Protein AF-A0A4R4Y080-F1 (afdb_monomer)

Organism: NCBI:txid2530387

pLDDT: mean 78.9, std 22.97, range [30.34, 97.81]

Nearest PDB structures (foldseek):
  6ezs-assembly1_A  TM=3.849E-01  e=1.307E-02  Vibrio harveyi
  8fn9-assembly4_H  TM=2.242E-01  e=2.043E+00  Homo sapiens

Solvent-accessible surface area (backbone atoms only — not comparable to full-atom values): 12304 Å² total; per-residue (Å²): 137,89,86,84,86,84,88,84,85,79,92,84,93,83,87,88,83,90,80,83,87,81,87,85,82,83,89,84,91,83,87,91,88,82,87,87,86,90,81,90,79,82,89,68,86,89,78,87,86,89,80,77,88,64,44,87,39,83,56,59,64,88,37,42,50,44,34,31,39,66,43,87,97,39,88,58,30,30,44,32,36,45,28,28,69,38,95,51,72,29,37,41,54,16,47,46,50,54,68,42,46,11,28,89,87,71,44,74,45,87,84,56,48,72,45,78,40,78,54,93,82,44,44,74,58,44,77,33,45,57,73,33,49,39,24,28,41,37,39,44,46,68,40,59,99,80,44,92,66,47,39,57,30,47,47,40,32,35,19,55,56,43,48,88,60,67,40,71,39,46,71,56,72,99,63,85,57,74,45,48,26,50,32,38,33,34,27,24,26,31,79,46,73,78,79,67,116

Mean predicted aligned error: 14.84 Å

Secondary structure (DSSP, 8-state):
-------------------------------------------------------S-SS-GGGEEEEEEEPTT-TTEEEEEEEE-SSS-EEEE-S--EEEEE-TTS-B-TTS-EEEE--TT--SEEEE-TT-EEEEEEEEEEPPTT-TT-EEE-EEEEE-TT----EE-EE-SSS---EEEEEEEEEPPBSSGGGG-

Radius of gyration: 27.06 Å; Cα contacts (8 Å, |Δi|>4): 373; chains: 1; bounding box: 48×86×74 Å

InterPro domains:
  IPR025326 Domain of unknown function DUF4232 [PF14016] (59-184)

Structure (mmCIF, N/CA/C/O backbone):
data_AF-A0A4R4Y080-F1
#
_entry.id   AF-A0A4R4Y080-F1
#
loop_
_atom_site.group_PDB
_atom_site.id
_atom_site.type_symbol
_atom_site.label_atom_id
_atom_site.label_alt_id
_atom_site.label_comp_id
_atom_site.label_asym_id
_atom_site.label_entity_id
_atom_site.label_seq_id
_atom_site.pdbx_PDB_ins_code
_atom_site.Cartn_x
_atom_site.Cartn_y
_atom_site.Cartn_z
_atom_site.occupancy
_atom_site.B_iso_or_equiv
_atom_site.auth_seq_id
_atom_site.auth_comp_id
_atom_site.auth_asym_id
_atom_site.auth_atom_id
_atom_site.pdbx_PDB_model_num
ATOM 1 N N . MET A 1 1 ? 20.456 -49.348 11.791 1.00 42.75 1 MET A N 1
ATOM 2 C CA . MET A 1 1 ? 21.242 -49.138 13.027 1.00 42.75 1 MET A CA 1
ATOM 3 C C . MET A 1 1 ? 21.133 -47.674 13.420 1.00 42.75 1 MET A C 1
ATOM 5 O O . MET A 1 1 ? 21.385 -46.808 12.597 1.00 42.75 1 MET A O 1
ATOM 9 N N . LEU A 1 2 ? 20.637 -47.430 14.631 1.00 42.19 2 LEU A N 1
ATOM 10 C CA . LEU A 1 2 ? 20.301 -46.127 15.210 1.00 42.19 2 LEU A CA 1
ATOM 11 C C . LEU A 1 2 ? 21.565 -45.345 15.598 1.00 42.19 2 LEU A C 1
ATOM 13 O O . LEU A 1 2 ? 22.456 -45.937 16.200 1.00 42.19 2 LEU A O 1
ATOM 17 N N . LYS A 1 3 ? 21.574 -44.020 15.416 1.00 43.44 3 LYS A N 1
ATOM 18 C CA . LYS A 1 3 ? 22.242 -43.096 16.351 1.00 43.44 3 LYS A CA 1
ATOM 19 C C . LYS A 1 3 ? 21.490 -41.764 16.394 1.00 43.44 3 LYS A C 1
ATOM 21 O O . LYS A 1 3 ? 21.680 -40.881 15.571 1.00 43.44 3 LYS A O 1
ATOM 26 N N . ARG A 1 4 ? 20.572 -41.685 17.361 1.00 47.41 4 ARG A N 1
ATOM 27 C CA . ARG A 1 4 ? 19.908 -40.461 17.818 1.00 47.41 4 ARG A CA 1
ATOM 28 C C . ARG A 1 4 ? 20.872 -39.745 18.762 1.00 47.41 4 ARG A C 1
ATOM 30 O O . ARG A 1 4 ? 21.275 -40.354 19.750 1.00 47.41 4 ARG A O 1
ATOM 37 N N . TYR A 1 5 ? 21.180 -38.479 18.511 1.00 55.03 5 TYR A N 1
ATOM 38 C CA . TYR A 1 5 ? 21.792 -37.611 19.515 1.00 55.03 5 TYR A CA 1
ATOM 39 C C . TYR A 1 5 ? 20.702 -36.709 20.089 1.00 55.03 5 TYR A C 1
ATOM 41 O O . TYR A 1 5 ? 20.272 -35.743 19.471 1.00 55.03 5 TYR A O 1
ATOM 49 N N . ARG A 1 6 ? 20.202 -37.097 21.265 1.00 51.34 6 ARG A N 1
ATOM 50 C CA . ARG A 1 6 ? 19.439 -36.226 22.160 1.00 51.34 6 ARG A CA 1
ATOM 51 C C . ARG A 1 6 ? 20.468 -35.523 23.044 1.00 51.34 6 ARG A C 1
ATOM 53 O O . ARG A 1 6 ? 21.154 -36.212 23.793 1.00 51.34 6 ARG A O 1
ATOM 60 N N . MET A 1 7 ? 20.589 -34.201 22.956 1.00 58.12 7 MET A N 1
ATOM 61 C CA . MET A 1 7 ? 21.227 -33.419 24.015 1.00 58.12 7 MET A CA 1
ATOM 62 C C . MET A 1 7 ? 20.135 -32.792 24.868 1.00 58.12 7 MET A C 1
ATOM 64 O O . MET A 1 7 ? 19.347 -31.967 24.419 1.00 58.12 7 MET A O 1
ATOM 68 N N . THR A 1 8 ? 20.078 -33.279 26.096 1.00 53.34 8 THR A N 1
ATOM 69 C CA . THR A 1 8 ? 19.274 -32.784 27.200 1.00 53.34 8 THR A CA 1
ATOM 70 C C . THR A 1 8 ? 20.264 -32.094 28.126 1.00 53.34 8 THR A C 1
ATOM 72 O O . THR A 1 8 ? 21.131 -32.773 28.670 1.00 53.34 8 THR A O 1
ATOM 75 N N . THR A 1 9 ? 20.155 -30.779 28.302 1.00 54.75 9 THR A N 1
ATOM 76 C CA . THR A 1 9 ? 20.885 -30.074 29.363 1.00 54.75 9 THR A CA 1
ATOM 77 C C . THR A 1 9 ? 19.896 -29.220 30.135 1.00 54.75 9 THR A C 1
ATOM 79 O O . THR A 1 9 ? 19.062 -28.527 29.558 1.00 54.75 9 THR A O 1
ATOM 82 N N . ALA A 1 10 ? 19.962 -29.361 31.451 1.00 52.28 10 ALA A N 1
ATOM 83 C CA . ALA A 1 10 ? 18.976 -28.950 32.427 1.00 52.28 10 ALA A CA 1
ATOM 84 C C . ALA A 1 10 ? 19.639 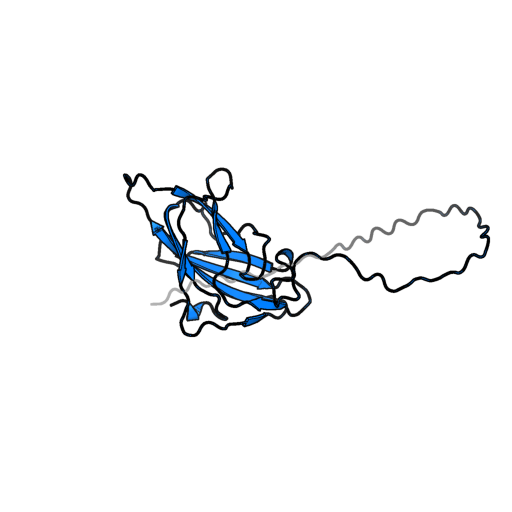-28.034 33.476 1.00 52.28 10 ALA A C 1
ATOM 86 O O . ALA A 1 10 ? 20.751 -28.343 33.888 1.00 52.28 10 ALA A O 1
ATOM 87 N N . ILE A 1 11 ? 18.886 -27.008 33.918 1.00 50.47 11 ILE A N 1
ATOM 88 C CA . ILE A 1 11 ? 18.846 -26.360 35.260 1.00 50.47 11 ILE A CA 1
ATOM 89 C C . ILE A 1 11 ? 20.122 -25.576 35.675 1.00 50.47 11 ILE A C 1
ATOM 91 O O . ILE A 1 11 ? 21.224 -26.083 35.556 1.00 50.47 11 ILE A O 1
ATOM 95 N N . THR A 1 12 ? 20.072 -24.282 36.031 1.00 50.22 12 THR A N 1
ATOM 96 C CA . THR A 1 12 ? 19.738 -23.608 37.328 1.00 50.22 12 THR A CA 1
ATOM 97 C C . THR A 1 12 ? 19.801 -22.085 37.039 1.00 50.22 12 THR A C 1
ATOM 99 O O . THR A 1 12 ? 20.709 -21.682 36.323 1.00 50.22 12 THR A O 1
ATOM 102 N N . GLY A 1 13 ? 18.919 -21.157 37.438 1.00 44.47 13 GLY A N 1
ATOM 103 C CA . GLY A 1 13 ? 18.372 -20.853 38.766 1.00 44.47 13 GLY A CA 1
ATOM 104 C C . GLY A 1 13 ? 19.261 -19.837 39.515 1.00 44.47 13 GLY A C 1
ATOM 105 O O . GLY A 1 13 ? 20.318 -20.261 39.953 1.00 44.47 13 GLY A O 1
ATOM 106 N N . ILE A 1 14 ? 18.841 -18.560 39.649 1.00 54.47 14 ILE A N 1
ATOM 107 C CA . ILE A 1 14 ? 19.140 -17.540 40.706 1.00 54.47 14 ILE A CA 1
ATOM 108 C C . ILE A 1 14 ? 18.227 -16.320 40.392 1.00 54.47 14 ILE A C 1
ATOM 110 O O . ILE A 1 14 ? 18.303 -15.777 39.298 1.00 54.47 14 ILE A O 1
ATOM 114 N N . LEU A 1 15 ? 17.146 -16.038 41.133 1.00 45.56 15 LEU A N 1
ATOM 115 C CA . LEU A 1 15 ? 17.039 -15.271 42.393 1.00 45.56 15 LEU A CA 1
ATOM 116 C C . LEU A 1 15 ? 17.517 -13.804 42.329 1.00 45.56 15 LEU A C 1
ATOM 118 O O . LEU A 1 15 ? 18.706 -13.531 42.414 1.00 45.56 15 LEU A O 1
ATOM 122 N N . GLY A 1 16 ? 16.546 -12.883 42.389 1.00 37.81 16 GLY A N 1
ATOM 123 C CA . GLY A 1 16 ? 16.618 -11.734 43.299 1.00 37.81 16 GLY A CA 1
ATOM 124 C C . GLY A 1 16 ? 16.754 -10.343 42.674 1.00 37.81 16 GLY A C 1
ATOM 125 O O . GLY A 1 16 ? 17.727 -10.057 41.990 1.00 37.81 16 GLY A O 1
AT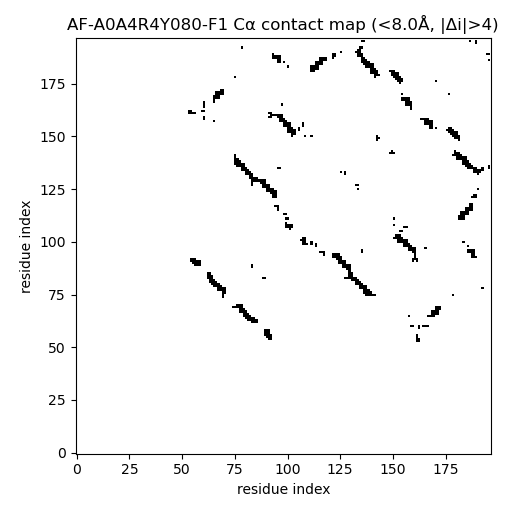OM 126 N N . GLY A 1 17 ? 15.827 -9.446 43.037 1.00 43.03 17 GLY A N 1
ATOM 127 C CA . GLY A 1 17 ? 16.110 -8.007 43.092 1.00 43.03 17 GLY A CA 1
ATOM 128 C C . GLY A 1 17 ? 15.007 -7.076 42.594 1.00 43.03 17 GLY A C 1
ATOM 129 O O . GLY A 1 17 ? 15.194 -6.407 41.587 1.00 43.03 17 GLY A O 1
ATOM 130 N N . ALA A 1 18 ? 13.888 -6.969 43.318 1.00 50.53 18 ALA A N 1
ATOM 131 C CA . ALA A 1 18 ? 13.010 -5.804 43.211 1.00 50.53 18 ALA A CA 1
ATOM 132 C C . ALA A 1 18 ? 13.593 -4.665 44.067 1.00 50.53 18 ALA A C 1
ATOM 134 O O . ALA A 1 18 ? 13.732 -4.822 45.279 1.00 50.53 18 ALA A O 1
ATOM 135 N N . LEU A 1 19 ? 13.922 -3.526 43.453 1.00 48.59 19 LEU A N 1
ATOM 136 C CA . LEU A 1 19 ? 14.223 -2.279 44.160 1.00 48.59 19 LEU A CA 1
ATOM 137 C C . LEU A 1 19 ? 13.126 -1.260 43.845 1.00 48.59 19 LEU A C 1
ATOM 139 O O . LEU A 1 19 ? 13.098 -0.654 42.778 1.00 48.59 19 LEU A O 1
ATOM 143 N N . LEU A 1 20 ? 12.214 -1.094 44.802 1.00 50.62 20 LEU A N 1
ATOM 144 C CA . LEU A 1 20 ? 11.291 0.033 44.876 1.00 50.62 20 LEU A CA 1
ATOM 145 C C . LEU A 1 20 ? 12.081 1.262 45.339 1.00 50.62 20 LEU A C 1
ATOM 147 O O . LEU A 1 20 ? 12.564 1.293 46.471 1.00 50.62 20 LEU A O 1
ATOM 151 N N . ILE A 1 21 ? 12.202 2.281 44.489 1.00 56.91 21 ILE A N 1
ATOM 152 C CA . ILE A 1 21 ? 12.691 3.598 44.907 1.00 56.91 21 ILE A CA 1
ATOM 153 C C . ILE A 1 21 ? 11.480 4.424 45.346 1.00 56.91 21 ILE A C 1
ATOM 155 O O . ILE A 1 21 ? 10.852 5.128 44.562 1.00 56.91 21 ILE A O 1
ATOM 159 N N . THR A 1 22 ? 11.144 4.315 46.630 1.00 53.19 22 THR A N 1
ATOM 160 C CA . THR A 1 22 ? 10.309 5.276 47.357 1.00 53.19 22 THR A CA 1
ATOM 161 C C . THR A 1 22 ? 11.191 6.414 47.863 1.00 53.19 22 THR A C 1
ATOM 163 O O . THR A 1 22 ? 11.889 6.263 48.865 1.00 53.19 22 THR A O 1
ATOM 166 N N . GLY A 1 23 ? 11.163 7.555 47.176 1.00 40.62 23 GLY A N 1
ATOM 167 C CA . GLY A 1 23 ? 11.721 8.816 47.662 1.00 40.62 23 GLY A CA 1
ATOM 168 C C . GLY A 1 23 ? 10.624 9.668 48.294 1.00 40.62 23 GLY A C 1
ATOM 169 O O . GLY A 1 23 ? 9.828 10.275 47.587 1.00 40.62 23 GLY A O 1
ATOM 170 N N . CYS A 1 24 ? 10.582 9.692 49.625 1.00 48.28 24 CYS A N 1
ATOM 171 C CA . CYS A 1 24 ? 9.739 10.575 50.428 1.00 48.28 24 CYS A CA 1
ATOM 172 C C . CYS A 1 24 ? 10.594 11.771 50.874 1.00 48.28 24 CYS A C 1
ATOM 174 O O . CYS A 1 24 ? 11.663 11.565 51.448 1.00 48.28 24 CYS A O 1
ATOM 176 N N . GLY A 1 25 ? 10.155 13.006 50.619 1.00 41.00 25 GLY A N 1
ATOM 177 C CA . GLY A 1 25 ? 10.946 14.194 50.944 1.00 41.00 25 GLY A CA 1
ATOM 178 C C . GLY A 1 25 ? 10.171 15.508 50.896 1.00 41.00 25 GLY A C 1
ATOM 179 O O . GLY A 1 25 ? 10.237 16.217 49.905 1.00 41.00 25 GLY A O 1
ATOM 180 N N . ALA A 1 26 ? 9.513 15.804 52.020 1.00 46.41 26 ALA A N 1
ATOM 181 C CA . ALA A 1 26 ? 9.179 17.114 52.592 1.00 46.41 26 ALA A CA 1
ATOM 182 C C . ALA A 1 26 ? 8.265 18.104 51.833 1.00 46.41 26 ALA A C 1
ATOM 184 O O . ALA A 1 26 ? 8.576 18.660 50.785 1.00 46.41 26 ALA A O 1
ATOM 185 N N . ALA A 1 27 ? 7.153 18.402 52.508 1.00 43.75 27 ALA A N 1
ATOM 186 C CA . ALA A 1 27 ? 6.173 19.428 52.203 1.00 43.75 27 ALA A CA 1
ATOM 187 C C . ALA A 1 27 ? 6.717 20.860 52.369 1.00 43.75 27 ALA A C 1
ATOM 189 O O . ALA A 1 27 ? 7.463 21.158 53.300 1.00 43.75 27 ALA A O 1
ATOM 190 N N . THR A 1 28 ? 6.220 21.776 51.539 1.00 41.19 28 THR A N 1
ATOM 191 C CA . THR A 1 28 ? 6.082 23.196 51.881 1.00 41.19 28 THR A CA 1
ATOM 192 C C . THR A 1 28 ? 4.661 23.616 51.536 1.00 41.19 28 THR A C 1
ATOM 194 O O . THR A 1 28 ? 4.228 23.520 50.392 1.00 41.19 28 THR A O 1
ATOM 197 N N . ALA A 1 29 ? 3.928 24.030 52.565 1.00 43.50 29 ALA A N 1
ATOM 198 C CA . ALA A 1 29 ? 2.596 24.597 52.477 1.00 43.50 29 ALA A CA 1
ATOM 199 C C . ALA A 1 29 ? 2.686 26.100 52.181 1.00 43.50 29 ALA A C 1
ATOM 201 O O . ALA A 1 29 ? 3.395 26.810 52.891 1.00 43.50 29 ALA A O 1
ATOM 202 N N . LEU A 1 30 ? 1.912 26.587 51.208 1.00 38.72 30 LEU A N 1
ATOM 203 C CA . LEU A 1 30 ? 1.454 27.977 51.142 1.00 38.72 30 LEU A CA 1
ATOM 204 C C . LEU A 1 30 ? -0.030 28.009 50.734 1.00 38.72 30 LEU A C 1
ATOM 206 O O . LEU A 1 30 ? -0.517 27.160 49.994 1.00 38.72 30 LEU A O 1
ATOM 210 N N . GLN A 1 31 ? -0.729 28.958 51.347 1.00 36.78 31 GLN A N 1
ATOM 211 C CA . GLN A 1 31 ? -2.163 29.035 51.645 1.00 36.78 31 GLN A CA 1
ATOM 212 C C . GLN A 1 31 ? -3.092 29.437 50.471 1.00 36.78 31 GLN A C 1
ATOM 214 O O . GLN A 1 31 ? -2.613 29.943 49.459 1.00 36.78 31 GLN A O 1
ATOM 219 N N . PRO A 1 32 ? -4.430 29.286 50.632 1.00 48.34 32 PRO A N 1
ATOM 220 C CA . PRO A 1 32 ? -5.455 29.616 49.632 1.00 48.34 32 PRO A CA 1
ATOM 221 C C . PRO A 1 32 ? -6.115 31.000 49.834 1.00 48.34 32 PRO A C 1
ATOM 223 O O . PRO A 1 32 ? -6.265 31.435 50.977 1.00 48.34 32 PRO A O 1
ATOM 226 N N . SER A 1 33 ? -6.589 31.632 48.742 1.00 38.78 33 SER A N 1
ATOM 227 C CA . SER A 1 33 ? -7.796 32.511 48.620 1.00 38.78 33 SER A CA 1
ATOM 228 C C . SER A 1 33 ? -7.696 33.486 47.425 1.00 38.78 33 SER A C 1
ATOM 230 O O . SER A 1 33 ? -6.576 33.811 47.038 1.00 38.78 33 SER A O 1
ATOM 232 N N . PRO A 1 34 ? -8.789 34.135 46.959 1.00 46.22 34 PRO A N 1
ATOM 233 C CA . PRO A 1 34 ? -10.184 33.696 46.795 1.00 46.22 34 PRO A CA 1
ATOM 234 C C . PRO A 1 34 ? -10.736 34.009 45.371 1.00 46.22 34 PRO A C 1
ATOM 236 O O . PRO A 1 34 ? -10.094 34.675 44.562 1.00 46.22 34 PRO A O 1
ATOM 239 N N . ALA A 1 35 ? -11.955 33.547 45.071 1.00 38.22 35 ALA A N 1
ATOM 240 C CA . ALA A 1 35 ? -12.721 33.904 43.867 1.00 38.22 35 ALA A CA 1
ATOM 241 C C . ALA A 1 35 ? -13.246 35.359 43.886 1.00 38.22 35 ALA A C 1
ATOM 243 O O . ALA A 1 35 ? -13.339 35.970 44.954 1.00 38.22 35 ALA A O 1
ATOM 244 N N . PRO A 1 36 ? -13.728 35.861 42.732 1.00 40.06 36 PRO A N 1
ATOM 245 C CA . PRO A 1 36 ? -15.023 36.536 42.720 1.00 40.06 36 PRO A CA 1
ATOM 246 C C . PRO A 1 36 ? -15.992 35.993 41.654 1.00 40.06 36 PRO A C 1
ATOM 248 O O . PRO A 1 36 ? -15.615 35.521 40.584 1.00 40.06 36 PRO A O 1
ATOM 251 N N . GLU A 1 37 ? -17.271 36.067 42.012 1.00 39.53 37 GLU A N 1
ATOM 252 C CA . GLU A 1 37 ? -18.455 35.584 41.306 1.00 39.53 37 GLU A CA 1
ATOM 253 C C . GLU A 1 37 ? -18.950 36.483 40.147 1.00 39.53 37 GLU A C 1
ATOM 255 O O . GLU A 1 37 ? -18.825 37.705 40.187 1.00 39.53 37 GLU A O 1
ATOM 260 N N . ARG A 1 38 ? -19.706 35.823 39.247 1.00 35.00 38 ARG A N 1
ATOM 261 C CA . ARG A 1 38 ? -20.879 36.271 38.455 1.00 35.00 38 ARG A CA 1
ATOM 262 C C . ARG A 1 38 ? -20.696 37.048 37.142 1.00 35.00 38 ARG A C 1
ATOM 264 O O . ARG A 1 38 ? -20.500 38.255 37.108 1.00 35.00 38 ARG A O 1
ATOM 271 N N . GLY A 1 39 ? -21.070 36.341 36.073 1.00 30.34 39 GLY A N 1
ATOM 272 C CA . GLY A 1 39 ? -21.671 36.878 34.852 1.00 30.34 39 GLY A CA 1
ATOM 273 C C . GLY A 1 39 ? -22.230 35.739 33.995 1.00 30.34 39 GLY A C 1
ATOM 274 O O . GLY A 1 39 ? -21.506 35.154 33.202 1.00 30.34 39 GLY A O 1
ATOM 275 N N . ALA A 1 40 ? -23.498 35.377 34.198 1.00 39.75 40 ALA A N 1
ATOM 276 C CA . ALA A 1 40 ? -24.213 34.405 33.373 1.00 39.75 40 ALA A CA 1
ATOM 277 C C . ALA A 1 40 ? -24.651 35.048 32.050 1.00 39.75 40 ALA A C 1
ATOM 279 O O . ALA A 1 40 ? -25.304 36.082 32.111 1.00 39.75 40 ALA A O 1
ATOM 280 N N . VAL A 1 41 ? -24.359 34.419 30.903 1.00 34.94 41 VAL A N 1
ATOM 281 C CA . VAL A 1 41 ? -25.193 34.423 29.680 1.00 34.94 41 VAL A CA 1
ATOM 282 C C . VAL A 1 41 ? -24.691 33.370 28.669 1.00 34.94 41 VAL A C 1
ATOM 284 O O . VAL A 1 41 ? -23.576 33.456 28.176 1.00 34.94 41 VAL A O 1
ATOM 287 N N . ASN A 1 42 ? -25.560 32.402 28.355 1.00 38.06 42 ASN A N 1
ATOM 288 C CA . ASN A 1 42 ? -25.688 31.654 27.092 1.00 38.06 42 ASN A CA 1
ATOM 289 C C . ASN A 1 42 ? -24.438 31.011 26.450 1.00 38.06 42 ASN A C 1
ATOM 291 O O . ASN A 1 42 ? -23.865 31.554 25.509 1.00 38.06 42 ASN A O 1
ATOM 295 N N . ALA A 1 43 ? -24.134 29.764 26.824 1.00 37.09 43 ALA A N 1
ATOM 296 C CA . ALA A 1 43 ? -23.445 28.836 25.925 1.00 37.09 43 ALA A CA 1
ATOM 297 C C . ALA A 1 43 ? -24.489 28.203 24.986 1.00 37.09 43 ALA A C 1
ATOM 299 O O . ALA A 1 43 ? -25.158 27.233 25.341 1.00 37.09 43 ALA A O 1
ATOM 300 N N . GLY A 1 44 ? -24.693 28.824 23.822 1.00 34.69 44 GLY A N 1
ATOM 301 C CA . GLY A 1 44 ? -25.414 28.207 22.709 1.00 34.69 44 GLY A CA 1
ATOM 302 C C . GLY A 1 44 ? -24.639 27.005 22.150 1.00 34.69 44 GLY A C 1
ATOM 303 O O . GLY A 1 44 ? -23.431 26.902 22.380 1.00 34.69 44 GLY A O 1
ATOM 304 N N . PRO A 1 45 ? -25.304 26.088 21.424 1.00 40.16 45 PRO A N 1
ATOM 305 C CA . PRO A 1 45 ? -24.622 24.975 20.783 1.00 40.16 45 PRO A CA 1
ATOM 306 C C . PRO A 1 45 ? -23.650 25.543 19.745 1.00 40.16 45 PRO A C 1
ATOM 308 O O . PRO A 1 45 ? -24.054 26.270 18.837 1.00 40.16 45 PRO A O 1
ATOM 311 N N . ALA A 1 46 ? -22.363 25.241 19.891 1.00 39.09 46 ALA A N 1
ATOM 312 C CA . ALA A 1 46 ? -21.374 25.543 18.871 1.00 39.09 46 ALA A CA 1
ATOM 313 C C . ALA A 1 46 ? -21.559 24.556 17.711 1.00 39.09 46 ALA A C 1
ATOM 315 O O . ALA A 1 46 ? -20.945 23.497 17.653 1.00 39.09 46 ALA A O 1
ATOM 316 N N . SER A 1 47 ? -22.466 24.906 16.808 1.00 44.97 47 SER A N 1
ATOM 317 C CA . SER A 1 47 ? -22.474 24.445 15.428 1.00 44.97 47 SER A CA 1
ATOM 318 C C . SER A 1 47 ? -21.540 25.337 14.606 1.00 44.97 47 SER A C 1
ATOM 320 O O . SER A 1 47 ? -21.770 26.547 14.557 1.00 44.97 47 SER A O 1
ATOM 322 N N . GLY A 1 48 ? -20.554 24.755 13.913 1.00 34.91 48 GLY A N 1
ATOM 323 C CA . GLY A 1 48 ? -19.987 25.374 12.708 1.00 34.91 48 GLY A CA 1
ATOM 324 C C . GLY A 1 48 ? -18.493 25.164 12.449 1.00 34.91 48 GLY A C 1
ATOM 325 O O . GLY A 1 48 ? -17.665 25.782 13.111 1.00 34.91 48 GLY A O 1
ATOM 326 N N . GLY A 1 49 ? -18.197 24.399 11.389 1.00 30.81 49 GLY A N 1
ATOM 327 C CA . GLY A 1 49 ? -16.924 24.367 10.652 1.00 30.81 49 GLY A CA 1
ATOM 328 C C . GLY A 1 49 ? -16.380 22.940 10.531 1.00 30.81 49 GLY A C 1
ATOM 329 O O . GLY A 1 49 ? -15.634 22.523 11.398 1.00 30.81 49 GLY A O 1
ATOM 330 N N . GLY A 1 50 ? -16.754 22.095 9.566 1.00 39.50 50 GLY A N 1
ATOM 331 C CA . GLY A 1 50 ? -17.050 22.378 8.161 1.00 39.50 50 GLY A CA 1
ATOM 332 C C . GLY A 1 50 ? -15.812 22.069 7.315 1.00 39.50 50 GLY A C 1
ATOM 333 O O . GLY A 1 50 ? -15.151 22.994 6.855 1.00 39.50 50 GLY A O 1
ATOM 334 N N . GLY A 1 51 ? -15.501 20.779 7.156 1.00 34.38 51 GLY A N 1
ATOM 335 C CA . GLY A 1 51 ? -14.354 20.273 6.402 1.00 34.38 51 GLY A CA 1
ATOM 336 C C . GLY A 1 51 ? -14.574 18.824 5.968 1.00 34.38 51 GLY A C 1
ATOM 337 O O . GLY A 1 51 ? -13.973 17.932 6.535 1.00 34.38 51 GLY A O 1
ATOM 338 N N . GLY A 1 52 ? -15.483 18.635 5.006 1.00 33.69 52 GLY A N 1
ATOM 339 C CA . GLY A 1 52 ? -15.546 17.495 4.083 1.00 33.69 52 GLY A CA 1
ATOM 340 C C . GLY A 1 52 ? -15.491 16.081 4.660 1.00 33.69 52 GLY A C 1
ATOM 341 O O . GLY A 1 52 ? -14.480 15.411 4.490 1.00 33.69 52 GLY A O 1
ATOM 342 N N . ASP A 1 53 ? -16.610 15.581 5.186 1.00 40.06 53 ASP A N 1
ATOM 343 C CA . ASP A 1 53 ? -16.832 14.135 5.265 1.00 40.06 53 ASP A CA 1
ATOM 344 C C . ASP A 1 53 ? -17.039 13.605 3.836 1.00 40.06 53 ASP A C 1
ATOM 346 O O . ASP A 1 53 ? -18.140 13.662 3.282 1.00 40.06 53 ASP A O 1
ATOM 350 N N . ILE A 1 54 ? -15.968 13.126 3.207 1.00 45.31 54 ILE A N 1
ATOM 351 C CA . ILE A 1 54 ? -16.078 12.142 2.126 1.00 45.31 54 ILE A CA 1
ATOM 352 C C . ILE A 1 54 ? -15.544 10.825 2.681 1.00 45.31 54 ILE A C 1
ATOM 354 O O . ILE A 1 54 ? -14.539 10.314 2.214 1.00 45.31 54 ILE A O 1
ATOM 358 N N . GLY A 1 55 ? -16.224 10.292 3.697 1.00 51.75 55 GLY A N 1
ATOM 359 C CA . GLY A 1 55 ? -16.030 8.911 4.102 1.00 51.75 55 GLY A CA 1
ATOM 360 C C . GLY A 1 55 ? -17.087 8.402 5.059 1.00 51.75 55 GLY A C 1
ATOM 361 O O . GLY A 1 55 ? -17.576 9.133 5.917 1.00 51.75 55 GLY A O 1
ATOM 362 N N . THR A 1 56 ? -17.489 7.148 4.862 1.00 59.84 56 THR A N 1
ATOM 363 C CA . THR A 1 56 ? -18.345 6.417 5.805 1.00 59.84 56 THR A CA 1
ATOM 364 C C . THR A 1 56 ? -17.564 6.025 7.060 1.00 59.84 56 THR A C 1
ATOM 366 O O . THR A 1 56 ? -18.164 5.579 8.041 1.00 59.84 56 THR A O 1
ATOM 369 N N . SER A 1 57 ? -16.244 6.237 7.061 1.00 70.31 57 SER A N 1
ATOM 370 C CA . SER A 1 57 ? -15.391 5.928 8.189 1.00 70.31 57 SER A CA 1
ATOM 371 C C . SER A 1 57 ? -15.561 6.835 9.398 1.00 70.31 57 SER A C 1
ATOM 373 O O . SER A 1 57 ? -15.480 8.059 9.355 1.00 70.31 57 SER A O 1
ATOM 375 N N . ASN A 1 58 ? -15.718 6.178 10.543 1.00 84.19 58 ASN A N 1
ATOM 376 C CA . ASN A 1 58 ? -15.669 6.766 11.875 1.00 84.19 58 ASN A CA 1
ATOM 377 C C . ASN A 1 58 ? -14.240 6.808 12.457 1.00 84.19 58 ASN A C 1
ATOM 379 O O . ASN A 1 58 ? -14.073 7.129 13.641 1.00 84.19 58 ASN A O 1
ATOM 383 N N . CYS A 1 59 ? -13.231 6.447 11.665 1.00 90.81 59 CYS A N 1
ATOM 384 C CA . CYS A 1 59 ? -11.808 6.430 11.996 1.00 90.81 59 CYS A CA 1
ATOM 385 C C . CYS A 1 59 ? -11.007 7.319 11.040 1.00 90.81 59 CYS A C 1
ATOM 387 O O . CYS A 1 59 ? -11.407 7.545 9.900 1.00 90.81 59 CYS A O 1
ATOM 389 N N . SER A 1 60 ? -9.885 7.828 11.533 1.00 92.50 60 SER A N 1
ATOM 390 C CA . SER A 1 60 ? -8.903 8.572 10.745 1.00 92.50 60 SER A CA 1
ATOM 391 C C . SER A 1 60 ? -7.860 7.622 10.165 1.00 92.50 60 SER A C 1
ATOM 393 O O . SER A 1 60 ? -7.681 6.526 10.691 1.00 92.50 60 SER A O 1
ATOM 395 N N . GLU A 1 61 ? -7.109 8.046 9.146 1.00 93.06 61 GLU A N 1
ATOM 396 C CA . GLU A 1 61 ? -6.038 7.201 8.602 1.00 93.06 61 GLU A CA 1
ATOM 397 C C . GLU A 1 61 ? -5.013 6.855 9.697 1.00 93.06 61 GLU A C 1
ATOM 399 O O . GLU A 1 61 ? -4.492 5.746 9.745 1.00 93.06 61 GLU A O 1
ATOM 404 N N . ALA A 1 62 ? -4.736 7.784 10.625 1.00 94.06 62 ALA A N 1
ATOM 405 C CA . ALA A 1 62 ? -3.788 7.599 11.735 1.00 94.06 62 ALA A CA 1
ATOM 406 C C . ALA A 1 62 ? -4.149 6.445 12.687 1.00 94.06 62 ALA A C 1
ATOM 408 O O . ALA A 1 62 ? -3.300 6.005 13.461 1.00 94.06 62 ALA A O 1
ATOM 409 N N . ASP A 1 63 ? -5.388 5.952 12.624 1.00 95.56 63 ASP A N 1
ATOM 410 C CA . ASP A 1 63 ? -5.851 4.794 13.384 1.00 95.56 63 ASP A CA 1
ATOM 411 C C . ASP A 1 63 ? -5.422 3.454 12.754 1.00 95.56 63 ASP A C 1
ATOM 413 O O . ASP A 1 63 ? -5.633 2.400 13.359 1.00 95.56 63 ASP A O 1
ATOM 417 N N . PHE A 1 64 ? -4.817 3.470 11.561 1.00 96.25 64 PHE A N 1
ATOM 418 C CA . PHE A 1 64 ? -4.409 2.277 10.827 1.00 96.25 64 PHE A CA 1
ATOM 419 C C . PHE A 1 64 ? -2.891 2.157 10.727 1.00 96.25 64 PHE A C 1
ATOM 421 O O . PHE A 1 64 ? -2.179 3.123 10.478 1.00 96.25 64 PHE A O 1
ATOM 428 N N . LEU A 1 65 ? -2.389 0.930 10.865 1.00 96.88 65 LEU A N 1
ATOM 429 C CA . LEU A 1 65 ? -1.030 0.590 10.461 1.00 96.88 65 LEU A CA 1
ATOM 430 C C . LEU A 1 65 ? -1.067 -0.066 9.090 1.00 96.88 65 LEU A C 1
ATOM 432 O O . LEU A 1 65 ? -1.649 -1.141 8.927 1.00 96.88 65 LEU A O 1
ATOM 436 N N . ILE A 1 66 ? -0.369 0.549 8.140 1.00 97.50 66 ILE A N 1
ATOM 437 C CA . ILE A 1 66 ? -0.244 0.033 6.782 1.00 97.50 66 ILE A CA 1
ATOM 438 C C . ILE A 1 66 ? 1.089 -0.698 6.645 1.00 97.50 66 ILE A C 1
ATOM 440 O O . ILE A 1 66 ? 2.159 -0.132 6.878 1.00 97.50 66 ILE A O 1
ATOM 444 N N . SER A 1 67 ? 1.041 -1.977 6.285 1.00 97.12 67 SER A N 1
ATOM 445 C CA . SER A 1 67 ? 2.236 -2.798 6.057 1.00 97.12 67 SER A CA 1
ATOM 446 C C . SER A 1 67 ? 2.122 -3.566 4.750 1.00 97.12 67 SER A C 1
ATOM 448 O O . SER A 1 67 ? 1.036 -4.011 4.406 1.00 97.12 67 SER A O 1
ATOM 450 N N . ALA A 1 68 ? 3.229 -3.741 4.032 1.00 96.44 68 ALA A N 1
ATOM 451 C CA . ALA A 1 68 ? 3.290 -4.522 2.800 1.00 96.44 68 ALA A CA 1
ATOM 452 C C . ALA A 1 68 ? 4.234 -5.711 2.968 1.00 96.44 68 ALA A C 1
ATOM 454 O O . ALA A 1 68 ? 5.406 -5.538 3.296 1.00 96.44 68 ALA A O 1
ATOM 455 N N . THR A 1 69 ? 3.735 -6.914 2.704 1.00 95.62 69 THR A N 1
ATOM 456 C CA . THR A 1 69 ? 4.513 -8.155 2.745 1.00 95.62 69 THR A CA 1
ATOM 457 C C . THR A 1 69 ? 4.775 -8.634 1.316 1.00 95.62 69 THR A C 1
ATOM 459 O O . THR A 1 69 ? 3.809 -8.803 0.570 1.00 95.62 69 THR A O 1
ATOM 462 N N . PRO A 1 70 ? 6.036 -8.854 0.902 1.00 94.19 70 PRO A N 1
ATOM 463 C CA . PRO A 1 70 ? 6.351 -9.424 -0.405 1.00 94.19 70 PRO A CA 1
ATOM 464 C C . PRO A 1 70 ? 5.723 -10.810 -0.588 1.00 94.19 70 PRO A C 1
ATOM 466 O O . PRO A 1 70 ? 5.742 -11.625 0.336 1.00 94.19 70 PRO A O 1
ATOM 469 N N . VAL A 1 71 ? 5.224 -11.099 -1.789 1.00 93.19 71 VAL A N 1
ATOM 470 C CA . VAL A 1 71 ? 4.742 -12.439 -2.152 1.00 93.19 71 VAL A CA 1
ATOM 471 C C . VAL A 1 71 ? 5.934 -13.315 -2.544 1.00 93.19 71 VAL A C 1
ATOM 473 O O . VAL A 1 71 ? 6.752 -12.952 -3.394 1.00 93.19 71 VAL A O 1
ATOM 476 N N . GLU A 1 72 ? 6.070 -14.475 -1.901 1.00 89.81 72 GLU A N 1
ATOM 477 C CA . GLU A 1 72 ? 7.183 -15.389 -2.164 1.00 89.81 72 GLU A CA 1
ATOM 478 C C . GLU A 1 72 ? 7.135 -15.915 -3.607 1.00 89.81 72 GLU A C 1
ATOM 480 O O . GLU A 1 72 ? 6.111 -16.401 -4.076 1.00 89.81 72 GLU A O 1
ATOM 485 N N . GLY A 1 73 ? 8.266 -15.843 -4.314 1.00 90.31 73 GLY A N 1
ATOM 486 C CA . GLY A 1 73 ? 8.372 -16.313 -5.698 1.00 90.31 73 GLY A CA 1
ATOM 487 C C . GLY A 1 73 ? 7.877 -15.322 -6.757 1.00 90.31 73 GLY A C 1
ATOM 488 O O . GLY A 1 73 ? 8.079 -15.584 -7.943 1.00 90.31 73 GLY A O 1
ATOM 489 N N . GLU A 1 74 ? 7.330 -14.168 -6.358 1.00 91.62 74 GLU A N 1
ATOM 490 C CA . GLU A 1 74 ? 6.775 -13.157 -7.264 1.00 91.62 74 GLU A CA 1
ATOM 491 C C . GLU A 1 74 ? 7.411 -11.771 -7.051 1.00 91.62 74 GLU A C 1
ATOM 493 O O . GLU A 1 74 ? 6.927 -10.946 -6.272 1.00 91.62 74 GLU A O 1
ATOM 498 N N . PRO A 1 75 ? 8.528 -11.471 -7.740 1.00 89.69 75 PRO A N 1
ATOM 499 C CA . PRO A 1 75 ? 9.169 -10.166 -7.643 1.00 89.69 75 PRO A CA 1
ATOM 500 C C . PRO A 1 75 ? 8.228 -9.041 -8.078 1.00 89.69 75 PRO A C 1
ATOM 502 O O . PRO A 1 75 ? 7.704 -9.054 -9.189 1.00 89.69 75 PRO A O 1
ATOM 505 N N . GLY A 1 76 ? 8.076 -8.031 -7.224 1.00 92.75 76 GLY A N 1
ATOM 506 C CA . GLY A 1 76 ? 7.196 -6.898 -7.498 1.00 92.75 76 GLY A CA 1
ATOM 507 C C . GLY A 1 76 ? 5.751 -7.083 -7.030 1.00 92.75 76 GLY A C 1
ATOM 508 O O . GLY A 1 76 ? 4.971 -6.147 -7.187 1.00 92.75 76 GLY A O 1
ATOM 509 N N . SER A 1 77 ? 5.404 -8.228 -6.434 1.00 95.44 77 SER A N 1
ATOM 510 C CA . SER A 1 77 ? 4.087 -8.489 -5.844 1.00 95.44 77 SER A CA 1
ATOM 511 C C . SER A 1 77 ? 4.117 -8.344 -4.318 1.00 95.44 77 SER A C 1
ATOM 513 O O . SER A 1 77 ? 5.034 -8.838 -3.656 1.00 95.44 77 SER A O 1
ATOM 515 N N . PHE A 1 78 ? 3.113 -7.674 -3.749 1.00 96.38 78 PHE A N 1
ATOM 516 C CA . PHE A 1 78 ? 2.974 -7.441 -2.309 1.00 96.38 78 PHE A CA 1
ATOM 517 C C . PHE A 1 78 ? 1.522 -7.596 -1.863 1.00 96.38 78 PHE A C 1
ATOM 519 O O . PHE A 1 78 ? 0.601 -7.198 -2.571 1.00 96.38 78 PHE A O 1
ATOM 526 N N . ILE A 1 79 ? 1.335 -8.083 -0.640 1.00 96.94 79 ILE A N 1
ATOM 527 C CA . ILE A 1 79 ? 0.065 -8.016 0.085 1.00 96.94 79 ILE A CA 1
ATOM 528 C C . ILE A 1 79 ? 0.163 -6.867 1.082 1.00 96.94 79 ILE A C 1
ATOM 530 O O . ILE A 1 79 ? 1.018 -6.881 1.969 1.00 96.94 79 ILE A O 1
ATOM 534 N N . VAL A 1 80 ? -0.710 -5.878 0.942 1.00 97.75 80 VAL A N 1
ATOM 535 C CA . VAL A 1 80 ? -0.836 -4.744 1.857 1.00 97.75 80 VAL A CA 1
ATOM 536 C C . VAL A 1 80 ? -1.915 -5.050 2.877 1.00 97.75 80 VAL A C 1
ATOM 538 O O . VAL A 1 80 ? -3.017 -5.420 2.492 1.00 97.75 80 VAL A O 1
ATOM 541 N N . SER A 1 81 ? -1.621 -4.862 4.157 1.00 97.56 81 SER A N 1
ATOM 542 C CA . SER A 1 81 ? -2.589 -4.922 5.250 1.00 97.56 81 SER A CA 1
ATOM 543 C C . SER A 1 81 ? -2.843 -3.528 5.818 1.00 97.56 81 SER A C 1
ATOM 545 O O . SER A 1 81 ? -1.882 -2.825 6.136 1.00 97.56 81 SER A O 1
ATOM 547 N N . TYR A 1 82 ? -4.112 -3.186 6.022 1.00 97.25 82 TYR A N 1
ATOM 548 C CA . TYR A 1 82 ? -4.579 -1.994 6.732 1.00 97.25 82 TYR A CA 1
ATOM 549 C C . TYR A 1 82 ? -5.134 -2.439 8.082 1.00 97.25 82 TYR A C 1
ATOM 551 O O . TYR A 1 82 ? -6.290 -2.850 8.177 1.00 97.25 82 TYR A O 1
ATOM 559 N N . GLY A 1 83 ? -4.286 -2.440 9.111 1.00 96.94 83 GLY A N 1
ATOM 560 C CA . GLY A 1 83 ? -4.642 -2.954 10.433 1.00 96.94 83 GLY A CA 1
ATOM 561 C C . GLY A 1 83 ? -5.204 -1.871 11.342 1.00 96.94 83 GLY A C 1
ATOM 562 O O . GLY A 1 83 ? -4.504 -0.900 11.616 1.00 96.94 83 GLY A O 1
ATOM 563 N N . ASN A 1 84 ? -6.423 -2.053 11.853 1.00 96.81 84 ASN A N 1
ATOM 564 C CA . ASN A 1 84 ? -7.027 -1.141 12.822 1.00 96.81 84 ASN A CA 1
ATOM 565 C C . ASN A 1 84 ? -6.274 -1.217 14.163 1.00 96.81 84 ASN A C 1
ATOM 567 O O . ASN A 1 84 ? -6.356 -2.218 14.879 1.00 96.81 84 ASN A O 1
ATOM 571 N N . GLN A 1 85 ? -5.549 -0.154 14.508 1.00 96.88 85 GLN A N 1
ATOM 572 C CA . GLN A 1 85 ? -4.809 -0.017 15.765 1.00 96.88 85 GLN A CA 1
ATOM 573 C C . GLN A 1 85 ? -5.562 0.776 16.837 1.00 96.88 85 GLN A C 1
ATOM 575 O O . GLN A 1 85 ? -5.060 0.915 17.955 1.00 96.88 85 GLN A O 1
ATOM 580 N N .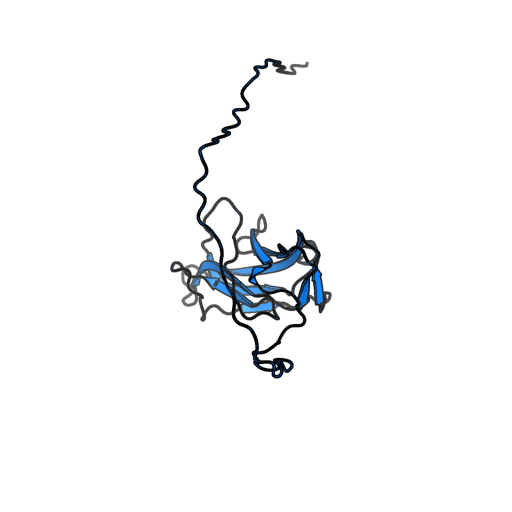 SER A 1 86 ? -6.748 1.294 16.520 1.00 95.75 86 SER A N 1
ATOM 581 C CA . SER A 1 86 ? -7.582 1.990 17.495 1.00 95.75 86 SER A CA 1
ATOM 582 C C . SER A 1 86 ? -8.215 1.025 18.504 1.00 95.75 86 SER A C 1
ATOM 584 O O . SER A 1 86 ? -8.178 -0.198 18.365 1.00 95.75 86 SER A O 1
ATOM 586 N N . ASP A 1 87 ? -8.834 1.586 19.540 1.00 95.94 87 ASP A N 1
ATOM 587 C CA . ASP A 1 87 ? -9.600 0.857 20.552 1.00 95.94 87 ASP A CA 1
ATOM 588 C C . ASP A 1 87 ? -11.092 0.704 20.197 1.00 95.94 87 ASP A C 1
ATOM 590 O O . ASP A 1 87 ? -11.876 0.192 21.001 1.00 95.94 87 ASP A O 1
ATOM 594 N N . LYS A 1 88 ? -11.490 1.114 18.986 1.00 95.38 88 LYS A N 1
ATOM 595 C CA . LYS A 1 88 ? -12.870 1.077 18.491 1.00 95.38 88 LYS A CA 1
ATOM 596 C C . LYS A 1 88 ? -12.981 0.319 17.173 1.00 95.38 88 LYS A C 1
ATOM 598 O O . LYS A 1 88 ? -12.018 0.118 16.442 1.00 95.38 88 LYS A O 1
ATOM 603 N N . THR A 1 89 ? -14.202 -0.085 16.854 1.00 95.94 89 THR A N 1
ATOM 604 C CA . THR A 1 89 ? -14.529 -0.624 15.536 1.00 95.94 89 THR A CA 1
ATOM 605 C C . THR A 1 89 ? -14.517 0.495 14.496 1.00 95.94 89 THR A C 1
ATOM 607 O O . THR A 1 89 ? -15.173 1.520 14.697 1.00 95.94 89 THR A O 1
ATOM 610 N N . CYS A 1 90 ? -13.812 0.278 13.389 1.00 94.69 90 CYS A N 1
ATOM 611 C CA . CYS A 1 90 ? -13.752 1.181 12.246 1.00 94.69 90 CYS A CA 1
ATOM 612 C C . CYS A 1 90 ? -14.584 0.638 11.089 1.00 94.69 90 CYS A C 1
ATOM 614 O O . CYS A 1 90 ? -14.465 -0.533 10.741 1.00 94.69 90 CYS A O 1
ATOM 616 N N . THR A 1 91 ? -15.411 1.481 10.488 1.00 94.06 91 THR A N 1
ATOM 617 C CA . THR A 1 91 ? -16.052 1.192 9.199 1.00 94.06 91 THR A CA 1
ATOM 618 C C . THR A 1 91 ? -15.215 1.846 8.107 1.00 94.06 91 THR A C 1
ATOM 620 O O . THR A 1 91 ? -14.804 2.973 8.316 1.00 94.06 91 THR A O 1
ATOM 623 N N . ILE A 1 92 ? -14.890 1.181 7.001 1.00 92.50 92 ILE A N 1
ATOM 624 C CA . ILE A 1 92 ? -14.070 1.765 5.918 1.00 92.50 92 ILE A CA 1
ATOM 625 C C . ILE A 1 92 ? -14.632 1.375 4.551 1.00 92.50 92 ILE A C 1
ATOM 627 O O . ILE A 1 92 ? -15.254 0.319 4.416 1.00 92.50 92 ILE A O 1
ATOM 631 N N . ASN A 1 93 ? -14.393 2.190 3.524 1.00 92.25 93 ASN A N 1
ATOM 632 C CA . ASN A 1 93 ? -14.812 1.859 2.162 1.00 92.25 93 ASN A CA 1
ATOM 633 C C . ASN A 1 93 ? -13.958 0.725 1.569 1.00 92.25 93 ASN A C 1
ATOM 635 O O . ASN A 1 93 ? -12.737 0.740 1.690 1.00 92.25 93 ASN A O 1
ATOM 639 N N . GLY A 1 94 ? -14.595 -0.238 0.898 1.00 89.88 94 GLY A N 1
ATOM 640 C CA . GLY A 1 94 ? -13.929 -1.412 0.338 1.00 89.88 94 GLY A CA 1
ATOM 641 C C . GLY A 1 94 ? -13.369 -1.287 -1.080 1.00 89.88 94 GLY A C 1
ATOM 642 O O . GLY A 1 94 ? -12.995 -2.280 -1.706 1.00 89.88 94 GLY A O 1
ATOM 643 N N . GLY A 1 95 ? -13.301 -0.064 -1.602 1.00 93.44 95 GLY A N 1
ATOM 644 C CA . GLY A 1 95 ? -12.728 0.248 -2.903 1.00 93.44 95 GLY A CA 1
ATOM 645 C C . GLY A 1 95 ? -11.219 0.002 -3.012 1.00 93.44 95 GLY A C 1
ATOM 646 O O . GLY A 1 95 ? -10.588 -0.668 -2.195 1.00 93.44 95 GLY A O 1
ATOM 647 N N . VAL A 1 96 ? -10.635 0.544 -4.080 1.00 96.00 96 VAL A N 1
ATOM 648 C CA . VAL A 1 96 ? -9.188 0.485 -4.310 1.00 96.00 96 VAL A CA 1
ATOM 649 C C . VAL A 1 96 ? -8.517 1.583 -3.484 1.00 96.00 96 VAL A C 1
ATOM 651 O O . VAL A 1 96 ? -8.926 2.739 -3.612 1.00 96.00 96 VAL A O 1
ATOM 654 N N . PRO A 1 97 ? -7.538 1.259 -2.622 1.00 96.06 97 PRO A N 1
ATOM 655 C CA . PRO A 1 97 ? -6.840 2.267 -1.839 1.00 96.06 97 PRO A CA 1
ATOM 656 C C . PRO A 1 97 ? -6.001 3.178 -2.742 1.00 96.06 97 PRO A C 1
ATOM 658 O O . PRO A 1 97 ? -5.514 2.765 -3.799 1.00 96.06 97 PRO A O 1
ATOM 661 N N . ASN A 1 98 ? -5.797 4.417 -2.302 1.00 95.44 98 ASN A N 1
ATOM 662 C CA . ASN A 1 98 ? -5.009 5.402 -3.033 1.00 95.44 98 ASN A CA 1
ATOM 663 C C . ASN A 1 98 ? -3.521 5.145 -2.794 1.00 95.44 98 ASN A C 1
ATOM 665 O O . ASN A 1 98 ? -2.935 5.697 -1.865 1.00 95.44 98 ASN A O 1
ATOM 669 N N . LEU A 1 99 ? -2.905 4.305 -3.625 1.00 96.38 99 LEU A N 1
ATOM 670 C CA . LEU A 1 99 ? -1.505 3.920 -3.478 1.00 96.38 99 LEU A CA 1
ATOM 671 C C . LEU A 1 99 ? -0.599 4.624 -4.493 1.00 96.38 99 LEU A C 1
ATOM 673 O O . LEU A 1 99 ? -0.876 4.646 -5.691 1.00 96.38 99 LEU A O 1
ATOM 677 N N . GLN A 1 100 ? 0.535 5.133 -4.013 1.00 96.75 100 GLN A N 1
ATOM 678 C CA . GLN A 1 100 ? 1.582 5.737 -4.832 1.00 96.75 100 GLN A CA 1
ATOM 679 C C . GLN A 1 100 ? 2.946 5.115 -4.520 1.00 96.75 100 GLN A C 1
ATOM 681 O O . GLN A 1 100 ? 3.272 4.816 -3.369 1.00 96.75 100 GLN A O 1
ATOM 686 N N . GLY A 1 101 ? 3.764 4.939 -5.559 1.00 96.44 101 GLY A N 1
ATOM 687 C CA . GLY A 1 101 ? 5.173 4.580 -5.404 1.00 96.44 101 GLY A CA 1
ATOM 688 C C . GLY A 1 101 ? 6.000 5.775 -4.933 1.00 96.44 101 GLY A C 1
ATOM 689 O O . GLY A 1 101 ? 5.722 6.907 -5.324 1.00 96.44 101 GLY A O 1
ATOM 690 N N . LEU A 1 102 ? 7.023 5.516 -4.120 1.00 96.56 102 LEU A N 1
ATOM 691 C CA . LEU A 1 102 ? 7.963 6.527 -3.633 1.00 96.56 102 LEU A CA 1
ATOM 692 C C . LEU A 1 102 ? 9.327 6.381 -4.305 1.00 96.56 102 LEU A C 1
ATOM 694 O O . LEU A 1 102 ? 9.815 5.260 -4.467 1.00 96.56 102 LEU A O 1
ATOM 698 N N . ASP A 1 103 ? 9.960 7.501 -4.645 1.00 95.19 103 ASP A N 1
ATOM 699 C CA . ASP A 1 103 ? 11.335 7.543 -5.143 1.00 95.19 103 ASP A CA 1
ATOM 700 C C . ASP A 1 103 ? 12.378 7.456 -4.013 1.00 95.19 103 ASP A C 1
ATOM 702 O O . ASP A 1 103 ? 12.055 7.431 -2.824 1.00 95.19 103 ASP A O 1
ATOM 706 N N . MET A 1 104 ? 13.662 7.482 -4.386 1.00 92.12 104 MET A N 1
ATOM 707 C CA . MET A 1 104 ? 14.787 7.432 -3.442 1.00 92.12 104 MET A CA 1
ATOM 708 C C . MET A 1 104 ? 14.857 8.612 -2.456 1.00 92.12 104 MET A C 1
ATOM 710 O O . MET A 1 104 ? 15.615 8.543 -1.489 1.00 92.12 104 MET A O 1
ATOM 714 N N . SER A 1 105 ? 14.130 9.704 -2.705 1.00 94.06 105 SER A N 1
ATOM 715 C CA . SER A 1 105 ? 14.002 10.830 -1.774 1.00 94.06 105 SER A CA 1
ATOM 716 C C . SER A 1 105 ? 12.853 10.645 -0.778 1.00 94.06 105 SER A C 1
ATOM 718 O O . SER A 1 105 ? 12.740 11.427 0.165 1.00 94.06 105 SER A O 1
ATOM 720 N N . GLY A 1 106 ? 12.026 9.611 -0.966 1.00 92.31 106 GLY A N 1
ATOM 721 C CA . GLY A 1 106 ? 10.791 9.384 -0.224 1.00 92.31 106 GLY A CA 1
ATOM 722 C C . GLY A 1 106 ? 9.605 10.186 -0.763 1.00 92.31 106 GLY A C 1
ATOM 723 O O . GLY A 1 106 ? 8.609 10.314 -0.058 1.00 92.31 106 GLY A O 1
ATOM 724 N N . SER A 1 107 ? 9.703 10.737 -1.977 1.00 95.88 107 SER A N 1
ATOM 725 C CA . SER A 1 107 ? 8.640 11.540 -2.592 1.00 95.88 107 SER A CA 1
ATOM 726 C C . SER A 1 107 ? 7.756 10.683 -3.505 1.00 95.88 107 SER A C 1
ATOM 728 O O . SER A 1 107 ? 8.281 9.781 -4.164 1.00 95.88 107 SER A O 1
ATOM 730 N N . PRO A 1 108 ? 6.443 10.959 -3.599 1.00 96.50 108 PRO A N 1
ATOM 731 C CA . PRO A 1 108 ? 5.563 10.281 -4.547 1.00 96.50 108 PRO A CA 1
ATOM 732 C C . PRO A 1 108 ? 6.003 10.464 -5.998 1.00 96.50 108 PRO A C 1
ATOM 734 O O . PRO A 1 108 ? 6.386 11.557 -6.418 1.00 96.50 108 PRO A O 1
ATOM 737 N N . ILE A 1 109 ? 5.915 9.389 -6.776 1.00 96.12 109 ILE A N 1
ATOM 738 C CA . ILE A 1 109 ? 6.201 9.395 -8.211 1.00 96.12 109 ILE A CA 1
ATOM 739 C C . ILE A 1 109 ? 4.891 9.621 -8.972 1.00 96.12 109 ILE A C 1
ATOM 741 O O . ILE A 1 109 ? 4.213 8.671 -9.349 1.00 96.12 109 ILE A O 1
ATOM 745 N N . GLU A 1 110 ? 4.543 10.884 -9.217 1.00 93.56 110 GLU A N 1
ATOM 746 C CA . GLU A 1 110 ? 3.286 11.280 -9.885 1.00 93.56 110 GLU A CA 1
ATOM 747 C C . GLU A 1 110 ? 3.144 10.732 -11.318 1.00 93.56 110 GLU A C 1
ATOM 749 O O . GLU A 1 110 ? 2.040 10.545 -11.825 1.00 93.56 110 GLU A O 1
ATOM 754 N N . GLU A 1 111 ? 4.267 10.475 -11.993 1.00 92.44 111 GLU A N 1
ATOM 755 C CA . GLU A 1 111 ? 4.288 9.967 -13.370 1.00 92.44 111 GLU A CA 1
ATOM 756 C C . GLU A 1 111 ? 4.140 8.442 -13.452 1.00 92.44 111 GLU A C 1
ATOM 758 O O . GLU A 1 111 ? 3.962 7.909 -14.549 1.00 92.44 111 GLU A O 1
ATOM 763 N N . LEU A 1 112 ? 4.220 7.729 -12.321 1.00 95.62 112 LEU A N 1
ATOM 764 C CA . LEU A 1 112 ? 4.069 6.280 -12.281 1.00 95.62 112 LEU A CA 1
ATOM 765 C C . LEU A 1 112 ? 2.579 5.924 -12.363 1.00 95.62 112 LEU A C 1
ATOM 767 O O . LEU A 1 112 ? 1.848 6.141 -11.397 1.00 95.62 112 LEU A O 1
ATOM 771 N N . PRO A 1 113 ? 2.098 5.349 -13.477 1.00 96.19 113 PRO A N 1
ATOM 772 C CA . PRO A 1 113 ? 0.678 5.093 -13.626 1.00 96.19 113 PRO A CA 1
ATOM 773 C C . PRO A 1 113 ? 0.228 3.941 -12.721 1.00 96.19 113 PRO A C 1
ATOM 775 O O . PRO A 1 113 ? 0.965 2.970 -12.513 1.00 96.19 113 PRO A O 1
ATOM 778 N N . VAL A 1 114 ? -1.010 4.044 -12.239 1.00 96.94 114 VAL A N 1
ATOM 779 C CA . VAL A 1 114 ? -1.656 3.058 -11.370 1.00 96.94 114 VAL A CA 1
ATOM 780 C C . VAL A 1 114 ? -2.915 2.527 -12.057 1.00 96.94 114 VAL A C 1
ATOM 782 O O . VAL A 1 114 ? -3.804 3.294 -12.425 1.00 96.94 114 VAL A O 1
ATOM 785 N N . GLU A 1 115 ? -2.986 1.214 -12.247 1.00 97.19 115 GLU A N 1
ATOM 786 C CA . GLU A 1 115 ? -4.175 0.480 -12.675 1.00 97.19 115 GLU A CA 1
ATOM 787 C C . GLU A 1 115 ? -4.930 -0.017 -11.439 1.00 97.19 115 GLU A C 1
ATOM 789 O O . GLU A 1 115 ? -4.444 -0.848 -10.668 1.00 97.19 115 GLU A O 1
ATOM 794 N N . GLU A 1 116 ? -6.146 0.492 -11.268 1.00 95.81 116 GLU A N 1
ATOM 795 C CA . GLU A 1 116 ? -7.088 0.025 -10.258 1.00 95.81 116 GLU A CA 1
ATOM 796 C C . GLU A 1 116 ? -7.735 -1.296 -10.694 1.00 95.81 116 GLU A C 1
ATOM 798 O O . GLU A 1 116 ? -8.406 -1.371 -11.727 1.00 95.81 116 GLU A O 1
ATOM 803 N N . VAL A 1 117 ? -7.583 -2.341 -9.883 1.00 95.62 117 VAL A N 1
ATOM 804 C CA . VAL A 1 117 ? -8.139 -3.674 -10.133 1.00 95.62 117 VAL A CA 1
ATOM 805 C C . VAL A 1 117 ? -9.278 -3.935 -9.154 1.00 95.62 117 VAL A C 1
ATOM 807 O O . VAL A 1 117 ? -9.063 -4.294 -8.001 1.00 95.62 117 VAL A O 1
ATOM 810 N N . ARG A 1 118 ? -10.525 -3.786 -9.603 1.00 92.75 118 ARG A N 1
ATOM 811 C CA . ARG A 1 118 ? -11.685 -4.146 -8.773 1.00 92.75 118 ARG A CA 1
ATOM 812 C C . ARG A 1 118 ? -11.936 -5.643 -8.830 1.00 92.75 118 ARG A C 1
ATOM 814 O O . ARG A 1 118 ? -12.218 -6.182 -9.901 1.00 92.75 118 ARG A O 1
ATOM 821 N N . LEU A 1 119 ? -11.852 -6.295 -7.676 1.00 91.69 119 LEU A N 1
ATOM 822 C CA . LEU A 1 119 ? -12.193 -7.703 -7.540 1.00 91.69 119 LEU A CA 1
ATOM 823 C C . LEU A 1 119 ? -13.726 -7.851 -7.562 1.00 91.69 119 LEU A C 1
ATOM 825 O O . LEU A 1 119 ? -14.425 -7.039 -6.956 1.00 91.69 119 LEU A O 1
ATOM 829 N N . PRO A 1 120 ? -14.269 -8.850 -8.280 1.00 84.25 120 PRO A N 1
ATOM 830 C CA . PRO A 1 120 ? -15.707 -8.961 -8.537 1.00 84.25 120 PRO A CA 1
ATOM 831 C C . PRO A 1 120 ? -16.544 -9.177 -7.271 1.00 84.25 120 PRO A C 1
ATOM 833 O O . PRO A 1 120 ? -17.689 -8.737 -7.233 1.00 84.25 120 PRO A O 1
ATOM 836 N N . ASP A 1 121 ? -15.963 -9.812 -6.253 1.00 84.88 121 ASP A N 1
ATOM 837 C CA . ASP A 1 121 ? -16.618 -10.127 -4.981 1.00 84.88 121 ASP A CA 1
ATOM 838 C C . ASP A 1 121 ? -16.077 -9.275 -3.816 1.00 84.88 121 ASP A C 1
ATOM 840 O O . ASP A 1 121 ? -16.304 -9.600 -2.651 1.00 84.88 121 ASP A O 1
ATOM 844 N N . ALA A 1 122 ? -15.352 -8.185 -4.111 1.00 85.69 122 ALA A N 1
ATOM 845 C CA . A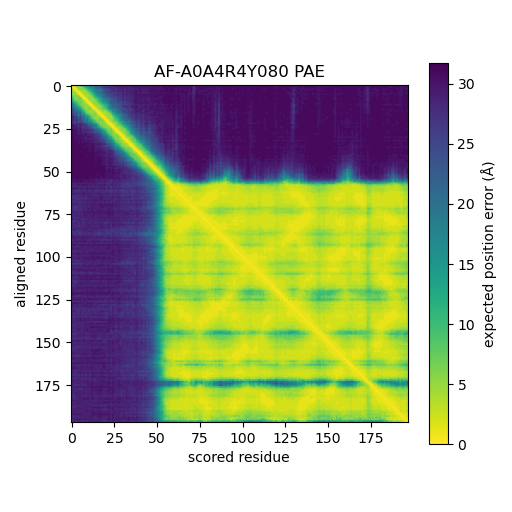LA A 1 122 ? -14.876 -7.280 -3.071 1.00 85.69 122 ALA A CA 1
ATOM 846 C C . ALA A 1 122 ? -16.056 -6.596 -2.354 1.00 85.69 122 ALA A C 1
ATOM 848 O O . ALA A 1 122 ? -16.957 -6.070 -3.018 1.00 85.69 122 ALA A O 1
ATOM 849 N N . PRO A 1 123 ? -16.055 -6.565 -1.011 1.00 85.62 123 PRO A N 1
ATOM 850 C CA . PRO A 1 123 ? -17.020 -5.803 -0.229 1.00 85.62 123 PRO A CA 1
ATOM 851 C C . PRO A 1 123 ? -17.022 -4.322 -0.614 1.00 85.62 123 PRO A C 1
ATOM 853 O O . PRO A 1 123 ? -15.973 -3.736 -0.860 1.00 85.62 123 PRO A O 1
ATOM 856 N N . GLU A 1 124 ? -18.191 -3.682 -0.597 1.00 89.25 124 GLU A N 1
ATOM 857 C CA . GLU A 1 124 ? -18.280 -2.219 -0.750 1.00 89.25 124 GLU A CA 1
ATOM 858 C C . GLU A 1 124 ? -17.844 -1.480 0.527 1.00 89.25 124 GLU A C 1
ATOM 860 O O . GLU A 1 124 ? -17.427 -0.323 0.475 1.00 89.25 124 GLU A O 1
ATOM 865 N N . GLU A 1 125 ? -17.924 -2.154 1.675 1.00 90.81 125 GLU A N 1
ATOM 866 C CA . GLU A 1 125 ? -17.610 -1.622 2.996 1.00 90.81 125 GLU A CA 1
ATOM 867 C C . GLU A 1 125 ? -17.065 -2.735 3.899 1.00 90.81 125 GLU A C 1
ATOM 869 O O . GLU A 1 125 ? -17.494 -3.889 3.820 1.00 90.81 125 GLU A O 1
ATOM 874 N N . PHE A 1 126 ? -16.143 -2.369 4.784 1.00 86.56 126 PHE A N 1
ATOM 875 C CA . PHE A 1 126 ? -15.590 -3.235 5.817 1.00 86.56 126 PHE A CA 1
ATOM 876 C C . PHE A 1 126 ? -15.910 -2.690 7.197 1.00 86.56 126 PHE A C 1
ATOM 878 O O . PHE A 1 126 ? -15.902 -1.485 7.420 1.00 86.56 126 PHE A O 1
ATOM 885 N N . THR A 1 127 ? -16.109 -3.594 8.150 1.00 93.38 127 THR A N 1
ATOM 886 C CA . THR A 1 127 ? -16.111 -3.279 9.577 1.00 93.38 127 THR A CA 1
ATOM 887 C C . THR A 1 127 ? -14.931 -4.002 10.212 1.00 93.38 127 THR A C 1
ATOM 889 O O . THR A 1 127 ? -14.929 -5.227 10.268 1.00 93.38 127 THR A O 1
ATOM 892 N N . LEU A 1 128 ? -13.939 -3.249 10.677 1.00 95.00 128 LEU A N 1
ATOM 893 C CA . LEU A 1 128 ? -12.717 -3.760 11.289 1.00 95.00 128 LEU A CA 1
ATOM 894 C C . LEU A 1 128 ? -12.750 -3.508 12.794 1.00 95.00 128 LEU A C 1
ATOM 896 O O . LEU A 1 128 ? -12.730 -2.363 13.251 1.00 95.00 128 LEU A O 1
ATOM 900 N N . GLN A 1 129 ? -12.789 -4.571 13.587 1.00 96.94 129 GLN A N 1
ATOM 901 C CA . GLN A 1 129 ? -12.593 -4.496 15.034 1.00 96.94 129 GLN A CA 1
ATOM 902 C C . GLN A 1 129 ? -11.138 -4.118 15.373 1.00 96.94 129 GLN A C 1
ATOM 904 O O . GLN A 1 129 ? -10.255 -4.241 14.519 1.00 96.94 129 GLN A O 1
ATOM 909 N N . PRO A 1 130 ? -10.852 -3.679 16.613 1.00 97.44 130 PRO A N 1
ATOM 910 C CA . PRO A 1 130 ? -9.479 -3.500 17.076 1.00 97.44 130 PRO A CA 1
ATOM 911 C C . PRO A 1 130 ? -8.611 -4.734 16.797 1.00 97.44 130 PRO A C 1
ATOM 913 O O . PRO A 1 130 ? -8.930 -5.840 17.237 1.00 97.44 130 PRO A O 1
ATOM 916 N N . GLY A 1 131 ? -7.511 -4.538 16.071 1.00 96.50 131 GLY A N 1
ATOM 917 C CA . GLY A 1 131 ? -6.577 -5.590 15.670 1.00 96.50 131 GLY A CA 1
ATOM 918 C C . GLY A 1 131 ? -6.947 -6.365 14.400 1.00 96.50 131 GLY A C 1
ATOM 919 O O . GLY A 1 131 ? -6.144 -7.187 13.961 1.00 96.50 131 GLY A O 1
ATOM 920 N N . GLU A 1 132 ? -8.110 -6.122 13.791 1.00 97.25 132 GLU A N 1
ATOM 921 C CA . GLU A 1 132 ? -8.458 -6.692 12.482 1.00 97.25 132 GLU A CA 1
ATO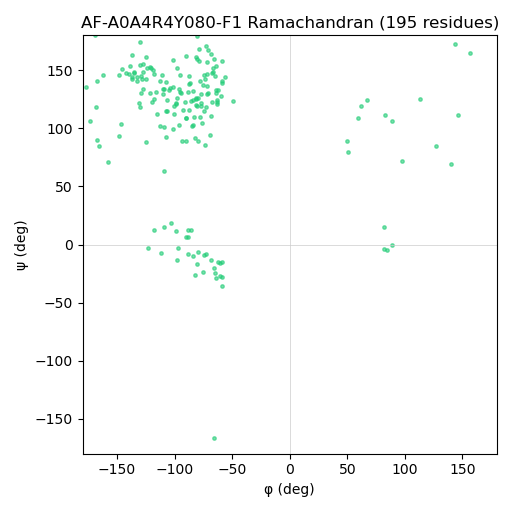M 922 C C . GLU A 1 132 ? -7.837 -5.886 11.338 1.00 97.25 132 GLU A C 1
ATOM 924 O O . GLU A 1 132 ? -7.409 -4.742 11.509 1.00 97.25 132 GLU A O 1
ATOM 929 N N . SER A 1 133 ? -7.747 -6.503 10.160 1.00 96.69 133 SER A N 1
ATOM 930 C CA . SER A 1 133 ? -7.148 -5.897 8.972 1.00 96.69 133 SER A CA 1
ATOM 931 C C . SER A 1 133 ? -8.000 -6.130 7.733 1.00 96.69 133 SER A C 1
ATOM 933 O O . SER A 1 133 ? -8.621 -7.180 7.602 1.00 96.69 133 SER A O 1
ATOM 935 N N . ALA A 1 134 ? -7.972 -5.165 6.817 1.00 96.50 134 ALA A N 1
ATOM 936 C CA . ALA A 1 134 ? -8.340 -5.369 5.418 1.00 96.50 134 ALA A CA 1
ATOM 937 C C . ALA A 1 134 ? -7.069 -5.494 4.566 1.00 96.50 134 ALA A C 1
ATOM 939 O O . ALA A 1 134 ? -5.998 -5.031 4.974 1.00 96.50 134 ALA A O 1
ATOM 940 N N . TYR A 1 135 ? -7.181 -6.105 3.389 1.00 97.31 135 TYR A N 1
ATO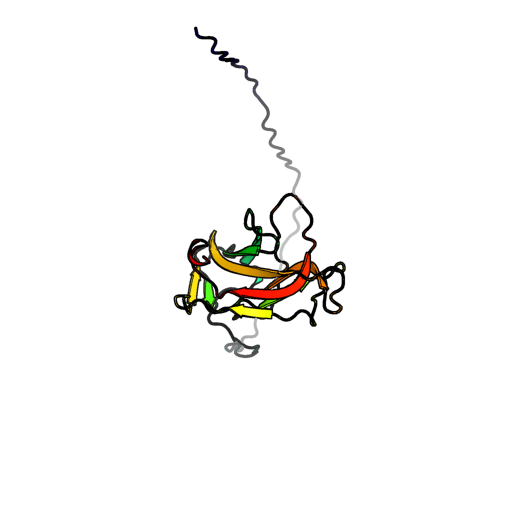M 941 C CA . TYR A 1 135 ? -6.032 -6.426 2.545 1.00 97.31 135 TYR A CA 1
ATOM 942 C C . TYR A 1 135 ? -6.209 -5.939 1.113 1.00 97.31 135 TYR A C 1
ATOM 944 O O . TYR A 1 135 ? -7.308 -5.991 0.583 1.00 97.31 135 TYR A O 1
ATOM 952 N N . ALA A 1 136 ? -5.126 -5.512 0.471 1.00 97.81 136 ALA A N 1
ATOM 953 C CA . ALA A 1 136 ? -5.078 -5.223 -0.962 1.00 97.81 136 ALA A CA 1
ATOM 954 C C . ALA A 1 136 ? -3.808 -5.823 -1.575 1.00 97.81 136 ALA A C 1
ATOM 956 O O . ALA A 1 136 ? -2.766 -5.886 -0.925 1.00 97.81 136 ALA A O 1
ATOM 957 N N . GLY A 1 137 ? -3.871 -6.234 -2.836 1.00 97.25 137 GLY A N 1
ATOM 958 C CA . GLY A 1 137 ? -2.705 -6.637 -3.611 1.00 97.25 137 GLY A CA 1
ATOM 959 C C . GLY A 1 137 ? -2.058 -5.439 -4.302 1.00 97.25 137 GLY A C 1
ATOM 960 O O . GLY A 1 137 ? -2.755 -4.609 -4.886 1.00 97.25 137 GLY A O 1
ATOM 961 N N . ILE A 1 138 ? -0.727 -5.378 -4.283 1.00 97.19 138 ILE A N 1
ATOM 962 C CA . ILE A 1 138 ? 0.070 -4.550 -5.193 1.00 97.19 138 ILE A CA 1
ATOM 963 C C . ILE A 1 138 ? 0.806 -5.481 -6.150 1.00 97.19 138 ILE A C 1
ATOM 965 O O . ILE A 1 138 ? 1.516 -6.381 -5.709 1.00 97.19 138 ILE A O 1
ATOM 969 N N . GLY A 1 139 ? 0.705 -5.218 -7.448 1.00 96.50 139 GLY A N 1
ATOM 970 C CA . GLY A 1 139 ? 1.551 -5.828 -8.467 1.00 96.50 139 GLY A CA 1
ATOM 971 C C . GLY A 1 139 ? 2.315 -4.766 -9.247 1.00 96.50 139 GLY A C 1
ATOM 972 O O . GLY A 1 139 ? 1.727 -3.813 -9.749 1.00 96.50 139 GLY A O 1
ATOM 973 N N . MET A 1 140 ? 3.625 -4.924 -9.392 1.00 96.12 140 MET A N 1
ATOM 974 C CA . MET A 1 140 ? 4.437 -4.049 -10.235 1.00 96.12 140 MET A CA 1
ATOM 975 C C . MET A 1 140 ? 4.618 -4.645 -11.624 1.00 96.12 140 MET A C 1
ATOM 977 O O . MET A 1 140 ? 5.069 -5.780 -11.775 1.00 96.12 140 MET A O 1
ATOM 981 N N . ILE A 1 141 ? 4.373 -3.842 -12.658 1.00 95.38 141 ILE A N 1
ATOM 982 C CA . ILE A 1 141 ? 4.904 -4.154 -13.984 1.00 95.38 141 ILE A CA 1
ATOM 983 C C . ILE A 1 141 ? 6.334 -3.626 -14.023 1.00 95.38 141 ILE A C 1
ATOM 985 O O . ILE A 1 141 ? 6.570 -2.419 -14.148 1.00 95.38 141 ILE A O 1
ATOM 989 N N . LEU A 1 142 ? 7.287 -4.547 -13.892 1.00 94.75 142 LEU A N 1
ATOM 990 C CA . LEU A 1 142 ? 8.707 -4.222 -13.905 1.00 94.75 142 LEU A CA 1
ATOM 991 C C . LEU A 1 142 ? 9.133 -3.677 -15.273 1.00 94.75 142 LEU A C 1
ATOM 993 O O . LEU A 1 142 ? 8.620 -4.070 -16.326 1.00 94.75 142 LEU A O 1
ATOM 997 N N . ALA A 1 143 ? 10.062 -2.732 -15.239 1.00 95.12 143 ALA A N 1
ATOM 998 C CA . ALA A 1 143 ? 10.640 -2.124 -16.420 1.00 95.12 143 ALA A CA 1
ATOM 999 C C . ALA A 1 143 ? 11.846 -2.931 -16.920 1.00 95.12 143 ALA A C 1
ATOM 1001 O O . ALA A 1 143 ? 12.639 -3.453 -16.133 1.00 95.12 143 ALA A O 1
ATOM 1002 N N . ASP A 1 144 ? 12.016 -2.981 -18.240 1.00 92.88 144 ASP A N 1
ATOM 1003 C CA . ASP A 1 144 ? 13.251 -3.470 -18.849 1.00 92.88 144 ASP A CA 1
ATOM 1004 C C . ASP A 1 144 ? 14.378 -2.447 -18.650 1.00 92.88 144 ASP A C 1
ATOM 1006 O O . ASP A 1 144 ? 14.134 -1.248 -18.519 1.00 92.88 144 ASP A O 1
ATOM 1010 N N . SER A 1 145 ? 15.640 -2.887 -18.701 1.00 86.19 145 SER A N 1
ATOM 1011 C CA . SER A 1 145 ? 16.806 -2.030 -18.413 1.00 86.19 145 SER A CA 1
ATOM 1012 C C . SER A 1 145 ? 16.956 -0.791 -19.309 1.00 86.19 145 SER A C 1
ATOM 1014 O O . SER A 1 145 ? 17.740 0.092 -18.979 1.00 86.19 145 SER A O 1
ATOM 1016 N N . ASN A 1 146 ? 16.244 -0.728 -20.437 1.00 91.12 146 ASN A N 1
ATOM 1017 C CA . ASN A 1 146 ? 16.278 0.392 -21.380 1.00 91.12 146 ASN A CA 1
ATOM 1018 C C . ASN A 1 146 ? 14.911 1.086 -21.531 1.00 91.12 146 ASN A C 1
ATOM 1020 O O . ASN A 1 146 ? 14.728 1.838 -22.488 1.00 91.12 146 ASN A O 1
ATOM 1024 N N . ASP A 1 147 ? 13.939 0.807 -20.655 1.00 93.12 147 ASP A N 1
ATOM 1025 C CA . ASP A 1 147 ? 12.630 1.461 -20.716 1.00 93.12 147 ASP A CA 1
ATOM 1026 C C . ASP A 1 147 ? 12.763 2.924 -20.250 1.00 93.12 147 ASP A C 1
ATOM 1028 O O . ASP A 1 147 ? 13.137 3.166 -19.100 1.00 93.12 147 ASP A O 1
ATOM 1032 N N . PRO A 1 148 ? 12.473 3.917 -21.110 1.00 91.31 148 PRO A N 1
ATOM 1033 C CA . PRO A 1 148 ? 12.572 5.325 -20.733 1.00 91.31 148 PRO A CA 1
ATOM 1034 C C . PRO A 1 148 ? 11.524 5.749 -19.695 1.00 91.31 148 PRO A C 1
ATOM 1036 O O . PRO A 1 148 ? 11.661 6.825 -19.125 1.00 91.31 148 PRO A O 1
ATOM 1039 N N . ASN A 1 149 ? 10.501 4.925 -19.444 1.00 91.06 149 ASN A N 1
ATOM 1040 C CA . ASN A 1 149 ? 9.462 5.175 -18.441 1.00 91.06 149 ASN A CA 1
ATOM 1041 C C . ASN A 1 149 ? 9.727 4.410 -17.132 1.00 91.06 149 ASN A C 1
ATOM 1043 O O . ASN A 1 149 ? 8.834 4.279 -16.292 1.00 91.06 149 ASN A O 1
ATOM 1047 N N . ALA A 1 150 ? 10.927 3.842 -16.976 1.00 93.81 150 ALA A N 1
ATOM 1048 C CA . ALA A 1 150 ? 11.317 3.159 -15.756 1.00 93.81 150 ALA A CA 1
ATOM 1049 C C . ALA A 1 150 ? 11.450 4.158 -14.601 1.00 93.81 150 ALA A C 1
ATOM 1051 O O . ALA A 1 150 ? 12.268 5.075 -14.641 1.00 93.81 150 ALA A O 1
ATOM 1052 N N . ASN A 1 151 ? 10.699 3.912 -13.535 1.00 94.75 151 ASN A N 1
ATOM 1053 C CA . ASN A 1 151 ? 10.795 4.628 -12.275 1.00 94.75 151 ASN A CA 1
ATOM 1054 C C . ASN A 1 151 ? 11.372 3.692 -11.214 1.00 94.75 151 ASN A C 1
ATOM 1056 O O . ASN A 1 151 ? 10.955 2.539 -11.114 1.00 94.75 151 ASN A O 1
ATOM 1060 N N . VAL A 1 152 ? 12.345 4.164 -10.432 1.00 94.44 152 VAL A N 1
ATOM 1061 C CA . VAL A 1 152 ? 12.925 3.375 -9.335 1.00 94.44 152 VAL A CA 1
ATOM 1062 C C . VAL A 1 152 ? 12.139 3.651 -8.063 1.00 94.44 152 VAL A C 1
ATOM 1064 O O . VAL A 1 152 ? 12.264 4.727 -7.483 1.00 94.44 152 VAL A O 1
ATOM 1067 N N . LEU A 1 153 ? 11.363 2.663 -7.629 1.00 95.19 153 LEU A N 1
ATOM 1068 C CA . LEU A 1 153 ? 10.613 2.704 -6.384 1.00 95.19 153 LEU A CA 1
ATOM 1069 C C . LEU A 1 153 ? 11.480 2.224 -5.228 1.00 95.19 153 LEU A C 1
ATOM 1071 O O . LEU A 1 153 ? 12.183 1.218 -5.361 1.00 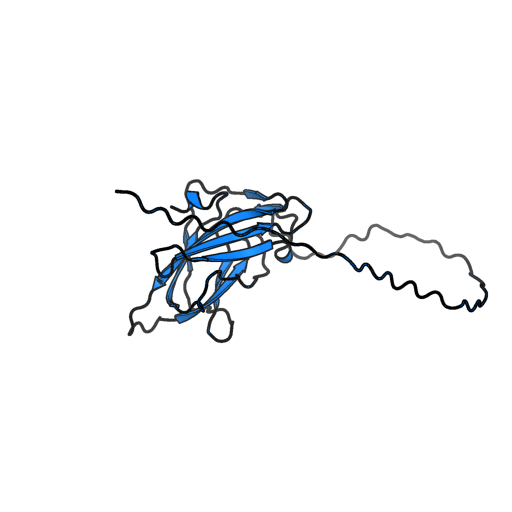95.19 153 LEU A O 1
ATOM 1075 N N . THR A 1 154 ? 11.376 2.909 -4.092 1.00 94.88 154 THR A N 1
ATOM 1076 C CA . THR A 1 154 ? 11.971 2.487 -2.815 1.00 94.88 154 THR A CA 1
ATOM 1077 C C . THR A 1 154 ? 10.973 2.347 -1.671 1.00 94.88 154 THR A C 1
ATOM 1079 O O . THR A 1 154 ? 11.339 1.948 -0.569 1.00 94.88 154 THR A O 1
ATOM 1082 N N . GLY A 1 155 ? 9.706 2.672 -1.914 1.00 95.19 155 GLY A N 1
ATOM 1083 C CA . GLY A 1 155 ? 8.646 2.603 -0.918 1.00 95.19 155 GLY A CA 1
ATOM 1084 C C . GLY A 1 155 ? 7.271 2.775 -1.547 1.00 95.19 155 GLY A C 1
ATOM 1085 O O . GLY A 1 155 ? 7.147 2.985 -2.757 1.00 95.19 155 GLY A O 1
ATOM 1086 N N . PHE A 1 156 ? 6.254 2.721 -0.698 1.00 96.94 156 PHE A N 1
ATOM 1087 C CA . PHE A 1 156 ? 4.899 3.118 -1.048 1.00 96.94 156 PHE A CA 1
ATOM 1088 C C . PHE A 1 156 ? 4.361 4.070 0.010 1.00 96.94 156 PHE A C 1
ATOM 1090 O O . PHE A 1 156 ? 4.751 4.003 1.179 1.00 96.94 156 PHE A O 1
ATOM 1097 N N . GLN A 1 157 ? 3.419 4.903 -0.402 1.00 97.00 157 GLN A N 1
ATOM 1098 C CA . GLN A 1 157 ? 2.459 5.511 0.502 1.00 97.00 157 GLN A CA 1
ATOM 1099 C C . GLN A 1 157 ? 1.051 5.116 0.075 1.00 97.00 157 GLN A C 1
ATOM 1101 O O . GLN A 1 157 ? 0.823 4.830 -1.103 1.00 97.00 157 GLN A O 1
ATOM 1106 N N . SER A 1 158 ? 0.129 5.077 1.028 1.00 97.06 158 SER A N 1
ATOM 1107 C CA . SER A 1 158 ? -1.256 4.712 0.764 1.00 97.06 158 SER A CA 1
ATOM 1108 C C . SER A 1 158 ? -2.224 5.473 1.657 1.00 97.06 158 SER A C 1
ATOM 1110 O O . SER A 1 158 ? -1.864 5.807 2.784 1.00 97.06 158 SER A O 1
ATOM 1112 N N . SER A 1 159 ? -3.438 5.708 1.168 1.00 95.56 159 SER A N 1
ATOM 1113 C CA . SER A 1 159 ? -4.598 6.024 2.004 1.00 95.56 159 SER A CA 1
ATOM 1114 C C . SER A 1 159 ? -5.764 5.096 1.685 1.00 95.56 159 SER A C 1
ATOM 1116 O O . SER A 1 159 ? -5.873 4.561 0.572 1.00 95.56 159 SER A O 1
ATOM 1118 N N . LEU A 1 160 ? -6.662 4.915 2.648 1.00 95.12 160 LEU A N 1
ATOM 1119 C CA . LEU A 1 160 ? -7.930 4.239 2.407 1.00 95.12 160 LEU A CA 1
ATOM 1120 C C . LEU A 1 160 ? -8.801 5.041 1.414 1.00 95.12 160 LEU A C 1
ATOM 1122 O O . LEU A 1 160 ? -8.643 6.260 1.293 1.00 95.12 160 LEU A O 1
ATOM 1126 N N . PRO A 1 161 ? -9.715 4.389 0.664 1.00 91.12 161 PRO A N 1
ATOM 1127 C CA . PRO A 1 161 ? -10.447 5.038 -0.433 1.00 91.12 161 PRO A CA 1
ATOM 1128 C C . PRO A 1 161 ? -11.274 6.258 -0.006 1.00 91.12 161 PRO A C 1
ATOM 1130 O O . PRO A 1 161 ? -11.515 7.160 -0.806 1.00 91.12 161 PRO A O 1
ATOM 1133 N N . ASP A 1 162 ? -11.718 6.281 1.248 1.00 84.25 162 ASP A N 1
ATOM 1134 C CA . ASP A 1 162 ? -12.536 7.331 1.842 1.00 84.25 162 ASP A CA 1
ATOM 1135 C C . ASP A 1 162 ? -11.749 8.279 2.761 1.00 84.25 162 ASP A C 1
ATOM 1137 O O . ASP A 1 162 ? -12.313 9.005 3.579 1.00 84.25 162 ASP A O 1
ATOM 1141 N N . MET A 1 163 ? -10.424 8.280 2.619 1.00 89.38 163 MET A N 1
ATOM 1142 C CA . MET A 1 163 ? -9.510 9.086 3.413 1.00 89.38 163 MET A CA 1
ATOM 1143 C C . MET A 1 163 ? -8.492 9.785 2.515 1.00 89.38 163 MET A C 1
ATOM 1145 O O . MET A 1 163 ? -7.993 9.237 1.531 1.00 89.38 163 MET A O 1
ATOM 1149 N N . SER A 1 164 ? -8.176 11.035 2.851 1.00 85.44 164 SER A N 1
ATOM 1150 C CA . SER A 1 164 ? -7.289 11.882 2.044 1.00 85.44 164 SER A CA 1
ATOM 1151 C C . SER A 1 164 ? -5.844 11.929 2.535 1.00 85.44 164 SER A C 1
ATOM 1153 O O . SER A 1 164 ? -4.980 12.461 1.841 1.00 85.44 164 SER A O 1
ATOM 1155 N N . GLU A 1 165 ? -5.574 11.454 3.750 1.00 90.88 165 GLU A N 1
ATOM 1156 C CA . GLU A 1 165 ? -4.239 11.509 4.343 1.00 90.88 165 GLU A CA 1
ATOM 1157 C C . GLU A 1 165 ? -3.466 10.245 3.974 1.00 90.88 165 GLU A C 1
ATOM 1159 O O . GLU A 1 165 ? -3.780 9.170 4.461 1.00 90.88 165 GLU A O 1
ATOM 1164 N N . ALA A 1 166 ? -2.460 10.361 3.106 1.00 94.31 166 ALA A N 1
ATOM 1165 C CA . ALA A 1 166 ? -1.595 9.234 2.770 1.00 94.31 166 ALA A CA 1
ATOM 1166 C C . ALA A 1 166 ? -0.556 8.983 3.868 1.00 94.31 166 ALA A C 1
ATOM 1168 O O . ALA A 1 166 ? 0.048 9.914 4.407 1.00 94.31 166 ALA A O 1
ATOM 1169 N N . GLN A 1 167 ? -0.302 7.709 4.148 1.00 95.50 167 GLN A N 1
ATOM 1170 C CA . GLN A 1 167 ? 0.698 7.253 5.101 1.00 95.50 167 GLN A CA 1
ATOM 1171 C C . GLN A 1 167 ? 1.774 6.399 4.445 1.00 95.50 167 GLN A C 1
ATOM 1173 O O . GLN A 1 167 ? 1.495 5.685 3.479 1.00 95.50 167 GLN A O 1
ATOM 1178 N N . PRO A 1 168 ? 3.007 6.418 4.981 1.00 95.06 168 PRO A N 1
ATOM 1179 C CA . PRO A 1 168 ? 4.045 5.507 4.531 1.00 95.06 168 PRO A CA 1
ATOM 1180 C C . PRO A 1 168 ? 3.635 4.056 4.803 1.00 95.06 168 PRO A C 1
ATOM 1182 O O . PRO A 1 168 ? 3.227 3.704 5.908 1.00 95.06 168 PRO A O 1
ATOM 1185 N N . VAL A 1 169 ? 3.804 3.196 3.802 1.00 96.81 169 VAL A N 1
ATOM 1186 C CA . VAL A 1 169 ? 3.587 1.756 3.948 1.00 96.81 169 VAL A CA 1
ATOM 1187 C C . VAL A 1 169 ? 4.857 1.106 4.478 1.00 96.81 169 VAL A C 1
ATOM 1189 O O . VAL A 1 169 ? 5.921 1.194 3.862 1.00 96.81 169 VAL A O 1
ATOM 1192 N N . ASN A 1 170 ? 4.749 0.407 5.604 1.00 95.38 170 ASN A N 1
ATOM 1193 C CA . ASN A 1 170 ? 5.867 -0.333 6.170 1.00 95.38 170 ASN A CA 1
ATOM 1194 C C . ASN A 1 170 ? 6.112 -1.630 5.383 1.00 95.38 170 ASN A C 1
ATOM 1196 O O . ASN A 1 170 ? 5.366 -2.600 5.521 1.00 95.38 170 ASN A O 1
ATOM 1200 N N . VAL A 1 171 ? 7.150 -1.665 4.549 1.00 92.88 171 VAL A N 1
ATOM 1201 C CA . VAL A 1 171 ? 7.513 -2.877 3.802 1.00 92.88 171 VAL A CA 1
ATOM 1202 C C . VAL A 1 171 ? 8.237 -3.855 4.731 1.00 92.88 171 VAL A C 1
ATOM 1204 O O . VAL A 1 171 ? 9.298 -3.549 5.268 1.00 92.88 171 VAL A O 1
ATOM 1207 N N . VAL A 1 172 ? 7.662 -5.041 4.918 1.00 90.44 172 VAL A N 1
ATOM 1208 C CA . VAL A 1 172 ? 8.182 -6.088 5.802 1.00 90.44 172 VAL A CA 1
ATOM 1209 C C . VAL A 1 172 ? 9.157 -6.986 5.036 1.00 90.44 172 VAL A C 1
ATOM 1211 O O . VAL A 1 172 ? 8.837 -7.471 3.955 1.00 90.44 172 VAL A O 1
ATOM 1214 N N . GLY A 1 173 ? 10.336 -7.250 5.604 1.00 81.12 173 GLY A N 1
ATOM 1215 C CA . GLY A 1 173 ? 11.331 -8.171 5.042 1.00 81.12 173 GLY A CA 1
ATOM 1216 C C . GLY A 1 173 ? 12.776 -7.715 5.261 1.00 81.12 173 GLY A C 1
ATOM 1217 O O . GLY A 1 173 ? 13.029 -6.604 5.718 1.00 81.12 173 GLY A O 1
ATOM 1218 N N . ASP A 1 174 ? 13.732 -8.581 4.918 1.00 59.09 174 ASP A N 1
ATOM 1219 C CA . ASP A 1 174 ? 15.157 -8.411 5.256 1.00 59.09 174 ASP A CA 1
ATOM 1220 C C . ASP A 1 174 ? 15.957 -7.557 4.244 1.00 59.09 174 ASP A C 1
ATOM 1222 O O . ASP A 1 174 ? 17.190 -7.548 4.268 1.00 59.09 174 ASP A O 1
ATOM 1226 N N . GLY A 1 175 ? 15.290 -6.849 3.327 1.00 65.12 175 GLY A N 1
ATOM 1227 C CA . GLY A 1 175 ? 15.943 -6.079 2.265 1.00 65.12 175 GLY A CA 1
ATOM 1228 C C . GLY A 1 175 ? 15.252 -4.754 1.963 1.00 65.12 175 GLY A C 1
ATOM 1229 O O . GLY A 1 175 ? 14.032 -4.644 2.053 1.00 65.12 175 GLY A O 1
ATOM 1230 N N . GLU A 1 176 ? 16.039 -3.750 1.569 1.00 73.25 176 GLU A N 1
ATOM 1231 C CA . GLU A 1 176 ? 15.498 -2.500 1.033 1.00 73.25 176 GLU A CA 1
ATOM 1232 C C . GLU A 1 176 ? 14.748 -2.788 -0.271 1.00 73.25 176 GLU A C 1
ATOM 1234 O O . GLU A 1 176 ? 15.304 -3.353 -1.219 1.00 73.25 176 GLU A O 1
ATOM 1239 N N . MET A 1 177 ? 13.479 -2.387 -0.321 1.00 85.25 177 MET A N 1
ATOM 1240 C CA . MET A 1 177 ? 12.683 -2.460 -1.536 1.00 85.25 177 MET A CA 1
ATOM 1241 C C . MET A 1 177 ? 13.310 -1.558 -2.599 1.00 85.25 177 MET A C 1
ATOM 1243 O O . MET A 1 177 ? 13.511 -0.371 -2.358 1.00 85.25 177 MET A O 1
ATOM 1247 N N . ARG A 1 178 ? 13.665 -2.126 -3.759 1.00 91.75 178 ARG A N 1
ATOM 1248 C CA . ARG A 1 178 ? 14.183 -1.382 -4.916 1.00 91.75 178 ARG A CA 1
ATOM 1249 C C . ARG A 1 178 ? 13.733 -2.051 -6.207 1.00 91.75 178 ARG A C 1
ATOM 1251 O O . ARG A 1 178 ? 14.306 -3.063 -6.607 1.00 91.75 178 ARG A O 1
ATOM 1258 N N . PHE A 1 179 ? 12.737 -1.475 -6.871 1.00 93.44 179 PHE A N 1
ATOM 1259 C CA . PHE A 1 179 ? 12.222 -1.991 -8.141 1.00 93.44 179 PHE A CA 1
ATOM 1260 C C . PHE A 1 179 ? 12.203 -0.899 -9.199 1.00 93.44 179 PHE A C 1
ATOM 1262 O O . PHE A 1 179 ? 11.735 0.205 -8.946 1.00 93.44 179 PHE A O 1
ATOM 1269 N N . ALA A 1 180 ? 12.688 -1.216 -10.398 1.00 95.06 180 ALA A N 1
ATOM 1270 C CA . ALA A 1 180 ? 12.404 -0.409 -11.575 1.00 95.06 180 ALA A CA 1
ATOM 1271 C C . ALA A 1 180 ? 11.040 -0.847 -12.119 1.00 95.06 180 ALA A C 1
ATOM 1273 O O . ALA A 1 180 ? 10.914 -1.964 -12.623 1.00 95.06 180 ALA A O 1
ATOM 1274 N N . ALA A 1 181 ? 10.023 0.000 -11.996 1.00 96.00 181 ALA A N 1
ATOM 1275 C CA . ALA A 1 181 ? 8.676 -0.274 -12.478 1.00 96.00 181 ALA A CA 1
ATOM 1276 C C . ALA A 1 181 ? 8.204 0.824 -13.429 1.00 96.00 181 ALA A C 1
ATOM 1278 O O . ALA A 1 181 ? 8.619 1.977 -13.339 1.00 96.00 181 ALA A O 1
ATOM 1279 N N . LYS A 1 182 ? 7.317 0.451 -14.347 1.00 96.38 182 LYS A N 1
ATOM 1280 C CA . LYS A 1 182 ? 6.647 1.385 -15.265 1.00 96.38 182 LYS A CA 1
ATOM 1281 C C . LYS A 1 182 ? 5.153 1.520 -14.995 1.00 96.38 182 LYS A C 1
ATOM 1283 O O . LYS A 1 182 ? 4.486 2.310 -15.651 1.00 96.38 182 LYS A O 1
ATOM 1288 N N . HIS A 1 183 ? 4.619 0.690 -14.101 1.00 96.31 183 HIS A N 1
ATOM 1289 C CA . HIS A 1 183 ? 3.201 0.646 -13.780 1.00 96.31 183 HIS A CA 1
ATOM 1290 C C . HIS A 1 183 ? 2.973 -0.064 -12.443 1.00 96.31 183 HIS A C 1
ATOM 1292 O O . HIS A 1 183 ? 3.667 -1.045 -12.151 1.00 96.31 183 HIS A O 1
ATOM 1298 N N . LEU A 1 184 ? 1.974 0.380 -11.684 1.00 97.44 184 LEU A N 1
ATOM 1299 C CA . LEU A 1 184 ? 1.454 -0.314 -10.505 1.00 97.44 184 LEU A CA 1
ATOM 1300 C C . LEU A 1 184 ? 0.054 -0.847 -10.780 1.00 97.44 184 LEU A C 1
ATOM 1302 O O . LEU A 1 184 ? -0.731 -0.213 -11.470 1.00 97.44 184 LEU A O 1
ATOM 1306 N N . ARG A 1 185 ? -0.269 -1.997 -10.206 1.00 97.62 185 ARG A N 1
ATOM 1307 C CA . ARG A 1 185 ? -1.615 -2.556 -10.125 1.00 97.62 185 ARG A CA 1
ATOM 1308 C C . ARG A 1 185 ? -2.000 -2.634 -8.671 1.00 97.62 185 ARG A C 1
ATOM 1310 O O . ARG A 1 185 ? -1.212 -3.147 -7.882 1.00 97.62 185 ARG A O 1
ATOM 1317 N N . VAL A 1 186 ? -3.182 -2.145 -8.335 1.00 97.75 186 VAL A N 1
ATOM 1318 C CA . VAL A 1 186 ? -3.652 -2.095 -6.950 1.00 97.75 186 VAL A CA 1
ATOM 1319 C C . VAL A 1 186 ? -5.053 -2.663 -6.912 1.00 97.75 186 VAL A C 1
ATOM 1321 O O . VAL A 1 186 ? -5.926 -2.189 -7.638 1.00 97.75 186 VAL A O 1
ATOM 1324 N N . SER A 1 187 ? -5.263 -3.706 -6.115 1.00 97.31 187 SER A N 1
ATOM 1325 C CA . SER A 1 187 ? -6.584 -4.315 -6.002 1.00 97.31 187 SER A CA 1
ATOM 1326 C C . SER A 1 187 ? -7.498 -3.532 -5.066 1.00 97.31 187 SER A C 1
ATOM 1328 O O . SER A 1 187 ? -7.037 -2.821 -4.174 1.00 97.31 187 SER A O 1
ATOM 1330 N N . SER A 1 188 ? -8.805 -3.732 -5.212 1.00 96.38 188 SER A N 1
ATOM 1331 C CA . SER A 1 188 ? -9.767 -3.395 -4.162 1.00 96.38 188 SER A CA 1
ATOM 1332 C C . SER A 1 188 ? -9.454 -4.144 -2.870 1.00 96.38 188 SER A C 1
ATOM 1334 O O . SER A 1 188 ? -8.794 -5.191 -2.893 1.00 96.38 188 SER A O 1
ATOM 1336 N N . LEU A 1 189 ? -9.938 -3.599 -1.757 1.00 96.12 189 LEU A N 1
ATOM 1337 C CA . LEU A 1 189 ? -9.790 -4.216 -0.449 1.00 96.12 189 LEU A CA 1
ATOM 1338 C C . LEU A 1 189 ? -10.591 -5.526 -0.353 1.00 96.12 189 LEU A C 1
ATOM 1340 O O . LEU A 1 189 ? -11.653 -5.675 -0.959 1.00 96.12 189 LEU A O 1
ATOM 1344 N N . VAL A 1 190 ? -10.076 -6.468 0.435 1.00 95.44 190 VAL A N 1
ATOM 1345 C CA . VAL A 1 190 ? -10.689 -7.761 0.784 1.00 95.44 190 VAL A CA 1
ATOM 1346 C C . VAL A 1 190 ? -10.515 -8.053 2.277 1.00 95.44 190 VAL A C 1
ATOM 1348 O O . VAL A 1 190 ? -9.699 -7.420 2.953 1.00 95.44 190 VAL A O 1
ATOM 1351 N N . SER A 1 191 ? -11.293 -8.998 2.813 1.00 90.88 191 SER A N 1
ATOM 1352 C CA . SER A 1 191 ? -11.291 -9.299 4.257 1.00 90.88 191 SER A CA 1
ATOM 1353 C C . SER A 1 191 ? -10.142 -10.220 4.637 1.00 90.88 191 SER A C 1
ATOM 1355 O O . SER A 1 191 ? -9.696 -10.231 5.782 1.00 90.88 191 SER A O 1
ATOM 1357 N N . THR A 1 192 ? -9.687 -11.026 3.682 1.00 90.50 192 THR A N 1
ATOM 1358 C CA . THR A 1 192 ? -8.662 -12.043 3.886 1.00 90.50 192 THR A CA 1
ATOM 1359 C C . THR A 1 192 ? -7.662 -12.024 2.732 1.00 90.50 192 THR A C 1
ATOM 1361 O O . THR A 1 192 ? -8.045 -11.776 1.589 1.00 90.50 192 THR A O 1
ATOM 1364 N N . PRO A 1 193 ? -6.367 -12.269 2.988 1.00 87.12 193 PRO A N 1
ATOM 1365 C CA . PRO A 1 193 ? -5.353 -12.223 1.938 1.00 87.12 193 PRO A CA 1
ATOM 1366 C C . PRO A 1 193 ? -5.550 -13.303 0.862 1.00 87.12 193 PRO A C 1
ATOM 1368 O O . PRO A 1 193 ? -5.124 -13.107 -0.271 1.00 87.12 193 PRO A O 1
ATOM 1371 N N . GLU A 1 194 ? -6.210 -14.422 1.173 1.00 89.44 194 GLU A N 1
ATOM 1372 C CA . GLU A 1 194 ? -6.487 -15.509 0.225 1.00 89.44 194 GLU A CA 1
ATOM 1373 C C . GLU A 1 194 ? -7.442 -15.100 -0.909 1.00 89.44 194 GLU A C 1
ATOM 1375 O O . GLU A 1 194 ? -7.456 -15.733 -1.963 1.00 8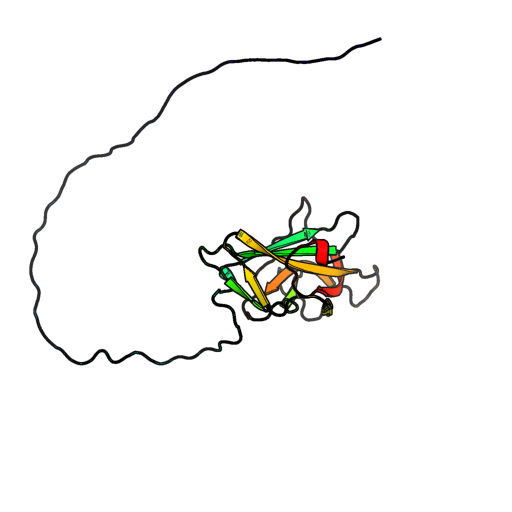9.44 194 GLU A O 1
ATOM 1380 N N . GLU A 1 195 ? -8.226 -14.036 -0.719 1.00 86.44 195 GLU A N 1
ATOM 1381 C CA . GLU A 1 195 ? -9.135 -13.491 -1.735 1.00 86.44 195 GLU A CA 1
ATOM 1382 C C . GLU A 1 195 ? -8.394 -12.719 -2.843 1.00 86.44 195 GLU A C 1
ATOM 1384 O O . GLU A 1 195 ? -9.002 -12.361 -3.852 1.00 86.44 195 GLU A O 1
ATOM 1389 N N . LEU A 1 196 ? -7.086 -12.4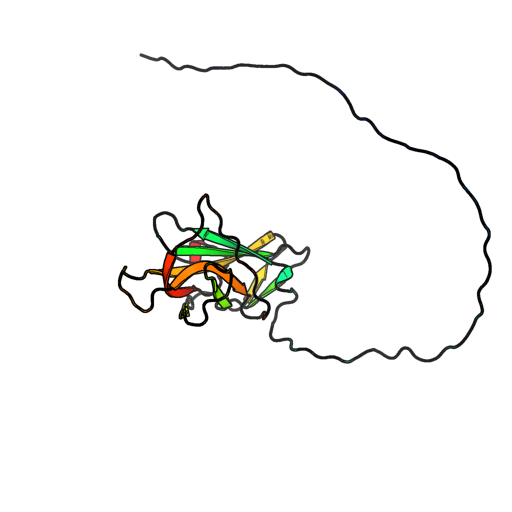76 -2.679 1.00 82.69 196 LEU A N 1
ATOM 1390 C CA . LEU A 1 196 ? -6.260 -11.744 -3.645 1.00 82.69 196 LEU A CA 1
ATOM 1391 C C . LEU A 1 196 ? -5.782 -12.599 -4.833 1.00 82.69 196 LEU A C 1
ATOM 1393 O O . LEU A 1 196 ? -5.438 -12.018 -5.863 1.00 82.69 196 LEU A O 1
ATOM 1397 N N . GLY A 1 197 ? -5.850 -13.935 -4.724 1.00 65.38 197 GLY A N 1
ATOM 1398 C CA . GLY A 1 197 ? -5.537 -14.881 -5.807 1.00 65.38 197 GLY A CA 1
ATOM 1399 C C . GLY A 1 197 ? -4.073 -15.283 -5.899 1.00 65.38 197 GLY A C 1
ATOM 1400 O O . GLY A 1 197 ? -3.245 -14.415 -6.238 1.00 65.38 197 GLY A O 1
#

Foldseek 3Di:
DDDDDDDDDDDDDDDDDDDDPDDDDDDDDDDDDDDDDDDDDDPDPPDDDDDDQLWPWPDALVQWAWAWEDDPPAPQKTKIKTWGQDQAKIKAAQFWWDKFFAAPVRHGDPQQAEAEAEDPPTDRMDIHHHGFIKIKMKGFAADDPPDPLWGWGQFMWIDGPRHDDIDTYHYDDDDGDTTGGRYMYMYGIHRDPVSHD

Sequence (197 aa):
MLKRYRMTTAITGILGGALLITGCGAATALQPSPAPERGAVNAGPASGGGGGDIGTSNCSEADFLISATPVEGEPGSFIVSYGNQSDKTCTINGGVPNLQGLDMSGSPIEELPVEEVRLPDAPEEFTLQPGESAYAGIGMILADSNDPNANVLTGFQSSLPDMSEAQPVNVVGDGEMRFAAKHLRVSSLVSTPEELG